Protein AF-A0A9P8DRD9-F1 (afdb_monomer_lite)

Radius of gyration: 19.2 Å; chains: 1; bounding box: 50×50×46 Å

Organism: NCBI:txid1042133

InterPro domains:
  IPR006855 Vertebrate-like NAGS Gcn5-related N-acetyltransferase (GNAT) domain [PF04768] (34-190)
  IPR006855 Vertebrate-like NAGS Gcn5-related N-acetyltransferase (GNAT) domain [PS51731] (52-206)

Foldseek 3Di:
DDPVVVVVVVVVLCVVQVPDDQPDKDWDDDPVQVVVQVPDLVHDGDIGTPAFDKDKDQDLVVLVVVLVVCVVDPQDPFADNSVVVSVLCVVVSVPFTWMWIAGPNRQWIWIWGADPLQEIEGQDIDGTPVCVSRCVSVVRVVVVCVVRVKYKYKDFLPDPCVVVLVVQAPDWDDDDRIIMGIGNDDPPDPSCVVVVVCVRVPPPPSNVVPPDDPDDD

Secondary structure (DSSP, 8-state):
--HHHHHHHHHHHHHHHHTS-TT-EEEE--GGGHHHHHH-TT-SSEEEE-PPPEEEE--HHHHHHHHHHHHHS---TTS--HHHHHHHHHHHHHHS--EEEEETT-SEEEEEE--TTS-EEEEEEEE-HHHHHTTHHHHHHHHHHHH-SSEEEEEETT-TTHHHHHHH-SEEEEETTEEEEEESS-TT-TTTHHHHHHHHTT---TTGGG-S-----

Sequence (217 aa):
MSMRTLRLLNLLLKYLLDDLPRSSSVAIIHPGNLQKELFTDSGAGALIRLGNRIRKTSSIKELQDIKKLEATSNSSSDSLDIAAIVDQFASILTEKNFTAYYDDAMHCMAIVMPQDQGTAILTSLSTTKSGWLDGTMENIFTGIKKDYPTLARAVSERDENLTWFFEQADGSFHQNGRVLFYFGSDMHSVALSPVYKNFVSGRASLGDSNLESGGTA

Structure (mmCIF, N/CA/C/O backbone):
data_AF-A0A9P8DRD9-F1
#
_entry.id   AF-A0A9P8DRD9-F1
#
loop_
_atom_site.group_PDB
_atom_site.id
_atom_site.type_symbol
_atom_site.label_atom_id
_atom_site.label_alt_id
_atom_site.label_comp_id
_atom_site.label_asym_id
_atom_site.label_entity_id
_atom_site.label_seq_id
_atom_site.pdbx_PDB_ins_code
_atom_site.Cartn_x
_atom_site.Cartn_y
_atom_site.Cartn_z
_atom_site.occupancy
_atom_site.B_iso_or_equiv
_atom_site.auth_seq_id
_atom_site.auth_comp_id
_atom_site.auth_asym_id
_atom_site.auth_atom_id
_atom_site.pdbx_PDB_model_num
ATOM 1 N N . MET A 1 1 ? 15.131 -27.764 -8.540 1.00 61.50 1 MET A N 1
ATOM 2 C CA . MET A 1 1 ? 16.276 -26.866 -8.260 1.00 61.50 1 MET A CA 1
ATOM 3 C C . MET A 1 1 ? 16.578 -26.913 -6.765 1.00 61.50 1 MET A C 1
ATOM 5 O O . MET A 1 1 ? 15.635 -26.858 -5.990 1.00 61.50 1 MET A O 1
ATOM 9 N N . SER A 1 2 ? 17.836 -27.088 -6.342 1.00 83.00 2 SER A N 1
ATOM 10 C CA . SER A 1 2 ? 18.185 -27.132 -4.908 1.00 83.00 2 SER A CA 1
ATOM 11 C C . SER A 1 2 ? 18.118 -25.732 -4.283 1.00 83.00 2 SER A C 1
ATOM 13 O O . SER A 1 2 ? 18.438 -24.747 -4.950 1.00 83.00 2 SER A O 1
ATOM 15 N N . MET A 1 3 ? 17.762 -25.631 -2.996 1.00 79.19 3 MET A N 1
ATOM 16 C CA . MET A 1 3 ? 17.685 -24.356 -2.261 1.00 79.19 3 MET A CA 1
ATOM 17 C C . MET A 1 3 ? 19.031 -23.597 -2.276 1.00 79.19 3 MET A C 1
ATOM 19 O O . MET A 1 3 ? 19.065 -22.368 -2.309 1.00 79.19 3 MET A O 1
ATOM 23 N N . ARG A 1 4 ? 20.156 -24.327 -2.350 1.00 83.12 4 ARG A N 1
ATOM 24 C CA . ARG A 1 4 ? 21.498 -23.744 -2.535 1.00 83.12 4 ARG A CA 1
ATOM 25 C C . ARG A 1 4 ? 21.661 -23.075 -3.900 1.00 83.12 4 ARG A C 1
ATOM 27 O O . ARG A 1 4 ? 22.198 -21.975 -3.973 1.00 83.12 4 ARG A O 1
ATOM 34 N N . THR A 1 5 ? 21.174 -23.710 -4.964 1.00 82.38 5 THR A N 1
ATOM 35 C CA . THR A 1 5 ? 21.247 -23.183 -6.335 1.00 82.38 5 THR A CA 1
ATOM 36 C C . THR A 1 5 ? 20.420 -21.907 -6.480 1.00 82.38 5 THR A C 1
ATOM 38 O O . THR A 1 5 ? 20.902 -20.938 -7.053 1.00 82.38 5 THR A O 1
ATOM 41 N N . LEU A 1 6 ? 19.219 -21.866 -5.889 1.00 85.19 6 LEU A N 1
ATOM 42 C CA . LEU A 1 6 ? 18.378 -20.664 -5.890 1.00 85.19 6 LEU A CA 1
ATOM 43 C C . LEU A 1 6 ? 19.042 -19.497 -5.142 1.00 85.19 6 LEU A C 1
ATOM 45 O O . LEU A 1 6 ? 18.994 -18.356 -5.595 1.00 85.19 6 LEU A O 1
ATOM 49 N N . ARG A 1 7 ? 19.698 -19.774 -4.009 1.00 87.00 7 ARG A N 1
ATOM 50 C CA . ARG A 1 7 ? 20.418 -18.746 -3.247 1.00 87.00 7 ARG A CA 1
ATOM 51 C C . ARG A 1 7 ? 21.605 -18.177 -4.026 1.00 87.00 7 ARG A C 1
ATOM 53 O O . ARG A 1 7 ? 21.796 -16.966 -4.016 1.00 87.00 7 ARG A O 1
ATOM 60 N N . LEU A 1 8 ? 22.377 -19.031 -4.699 1.00 89.88 8 LEU A N 1
ATOM 61 C CA . LEU A 1 8 ? 23.494 -18.596 -5.545 1.00 89.88 8 LEU A CA 1
ATOM 62 C C . LEU A 1 8 ? 23.012 -17.752 -6.728 1.00 89.88 8 LEU A C 1
ATOM 64 O O . LEU A 1 8 ? 23.592 -16.705 -6.993 1.00 89.88 8 LEU A O 1
ATOM 68 N N . LEU A 1 9 ? 21.924 -18.170 -7.380 1.00 88.38 9 LEU A N 1
ATOM 69 C CA . LEU A 1 9 ? 21.300 -17.409 -8.459 1.00 88.38 9 LEU A CA 1
ATOM 70 C C . LEU A 1 9 ? 20.894 -16.007 -7.986 1.00 88.38 9 LEU A C 1
ATOM 72 O O . LEU A 1 9 ? 21.276 -15.025 -8.608 1.00 88.38 9 LEU A O 1
ATOM 76 N N . ASN A 1 10 ? 20.201 -15.899 -6.849 1.00 85.00 10 ASN A N 1
ATOM 77 C CA . ASN A 1 10 ? 19.803 -14.602 -6.291 1.00 85.00 10 ASN A CA 1
ATOM 78 C C . ASN A 1 10 ? 20.996 -13.693 -5.960 1.00 85.00 10 ASN A C 1
ATOM 80 O O . ASN A 1 10 ? 20.929 -12.490 -6.198 1.00 85.00 10 ASN A O 1
ATOM 84 N N . LEU A 1 11 ? 22.092 -14.246 -5.429 1.00 90.19 11 LEU A N 1
ATOM 85 C CA . LEU A 1 11 ? 23.302 -13.465 -5.152 1.00 90.19 11 LEU A CA 1
ATOM 86 C C . LEU A 1 11 ? 23.960 -12.953 -6.437 1.00 90.19 11 LEU A C 1
ATOM 88 O O . LEU A 1 11 ? 24.367 -11.796 -6.481 1.00 90.19 11 LEU A O 1
ATOM 92 N N . LEU A 1 12 ? 24.027 -13.789 -7.477 1.00 90.06 12 LEU A N 1
ATOM 93 C CA . LEU A 1 12 ? 24.566 -13.398 -8.780 1.00 90.06 12 LEU A CA 1
ATOM 94 C C . LEU A 1 12 ? 23.723 -12.292 -9.424 1.00 90.06 12 LEU A C 1
ATOM 96 O O . LEU A 1 12 ? 24.269 -11.301 -9.894 1.00 90.06 12 LEU A O 1
ATOM 100 N N . LEU A 1 13 ? 22.398 -12.449 -9.418 1.00 90.94 13 LEU A N 1
ATOM 101 C CA . LEU A 1 13 ? 21.471 -11.459 -9.967 1.00 90.94 13 LEU A CA 1
ATOM 102 C C . LEU A 1 13 ? 21.583 -10.119 -9.245 1.00 90.94 13 LEU A C 1
ATOM 104 O O . LEU A 1 13 ? 21.621 -9.079 -9.893 1.00 90.94 13 LEU A O 1
ATOM 108 N N . LYS A 1 14 ? 21.675 -10.148 -7.911 1.00 87.69 14 LYS A N 1
ATOM 109 C CA . LYS A 1 14 ? 21.901 -8.942 -7.119 1.00 87.69 14 LYS A CA 1
ATOM 110 C C . LYS A 1 14 ? 23.211 -8.258 -7.509 1.00 87.69 14 LYS A C 1
ATOM 112 O O . LYS A 1 14 ? 23.195 -7.070 -7.793 1.00 87.69 14 LYS A O 1
ATOM 117 N N . TYR A 1 15 ? 24.306 -9.015 -7.563 1.00 89.75 15 TYR A N 1
ATOM 118 C CA . TYR A 1 15 ? 25.612 -8.484 -7.949 1.00 89.75 15 TYR A CA 1
ATOM 119 C C . TYR A 1 15 ? 25.587 -7.828 -9.338 1.00 89.75 15 TYR A C 1
ATOM 121 O O . TYR A 1 15 ? 26.127 -6.745 -9.505 1.00 89.75 15 TYR A O 1
ATOM 129 N N . LEU A 1 16 ? 24.910 -8.445 -10.314 1.00 90.00 16 LEU A N 1
ATOM 130 C CA . LEU A 1 16 ? 24.755 -7.872 -11.656 1.00 90.00 16 LEU A CA 1
ATOM 131 C C . LEU A 1 16 ? 23.955 -6.570 -11.655 1.00 90.00 16 LEU A C 1
ATOM 133 O O . LEU A 1 16 ? 24.279 -5.646 -12.395 1.00 90.00 16 LEU A O 1
ATOM 137 N N . LEU A 1 17 ? 22.883 -6.517 -10.869 1.00 89.38 17 LEU A N 1
ATOM 138 C CA . LEU A 1 17 ? 22.022 -5.347 -10.825 1.00 89.38 17 LEU A CA 1
ATOM 139 C C . LEU A 1 17 ? 22.663 -4.181 -10.062 1.00 89.38 17 LEU A C 1
ATOM 141 O O . LEU A 1 17 ? 22.411 -3.044 -10.440 1.00 89.38 17 LEU A O 1
ATOM 145 N N . ASP A 1 18 ? 23.484 -4.439 -9.037 1.00 87.88 18 ASP A N 1
ATOM 146 C CA . ASP A 1 18 ? 24.094 -3.400 -8.188 1.00 87.88 18 ASP A CA 1
ATOM 147 C C . ASP A 1 18 ? 24.936 -2.376 -8.993 1.00 87.88 18 ASP A C 1
ATOM 149 O O . ASP A 1 18 ? 25.012 -1.213 -8.595 1.00 87.88 18 ASP A O 1
ATOM 153 N N . ASP A 1 19 ? 25.496 -2.773 -10.145 1.00 88.31 19 ASP A N 1
ATOM 154 C CA . ASP A 1 19 ? 26.291 -1.911 -11.039 1.00 88.31 19 ASP A CA 1
ATOM 155 C C . ASP A 1 19 ? 25.478 -1.274 -12.189 1.00 88.31 19 ASP A C 1
ATOM 157 O O . ASP A 1 19 ? 26.010 -0.497 -12.988 1.00 88.31 19 ASP A O 1
ATOM 161 N N . LEU A 1 20 ? 24.187 -1.596 -12.305 1.00 85.94 20 LEU A N 1
ATOM 162 C CA . LEU A 1 20 ? 23.311 -1.106 -13.367 1.00 85.94 20 LEU A CA 1
ATOM 163 C C . LEU A 1 20 ? 22.394 0.028 -12.872 1.00 85.94 20 LEU A C 1
ATOM 165 O O . LEU A 1 20 ? 22.071 0.112 -11.685 1.00 85.94 20 LEU A O 1
ATOM 169 N N . PRO A 1 21 ? 21.906 0.908 -13.773 1.00 83.75 21 PRO A N 1
ATOM 170 C CA . PRO A 1 21 ? 20.857 1.865 -13.426 1.00 83.75 21 PRO A CA 1
ATOM 171 C C . PRO A 1 21 ? 19.639 1.156 -12.823 1.00 83.75 21 PRO A C 1
ATOM 173 O O . PRO A 1 21 ? 19.279 0.073 -13.280 1.00 83.75 21 PRO A O 1
ATOM 176 N N . ARG A 1 22 ? 18.947 1.786 -11.864 1.00 76.75 22 ARG A N 1
ATOM 177 C CA . ARG A 1 22 ? 17.770 1.199 -11.184 1.00 76.75 22 ARG A CA 1
ATOM 178 C C . ARG A 1 22 ? 16.619 0.816 -12.118 1.00 76.75 22 ARG A C 1
ATOM 180 O O . ARG A 1 22 ? 15.853 -0.078 -11.790 1.00 76.75 22 ARG A O 1
ATOM 187 N N . SER A 1 23 ? 16.527 1.453 -13.283 1.00 76.25 23 SER A N 1
ATOM 188 C CA . SER A 1 23 ? 15.579 1.092 -14.345 1.00 76.25 23 SER A CA 1
ATOM 189 C C . SER A 1 23 ? 15.900 -0.245 -15.030 1.00 76.25 23 SER A C 1
ATOM 191 O O . SER A 1 23 ? 15.109 -0.732 -15.835 1.00 76.25 23 SER A O 1
ATOM 193 N N . SER A 1 24 ? 17.052 -0.849 -14.733 1.00 85.94 24 SER A N 1
ATOM 194 C CA . SER A 1 24 ? 17.478 -2.124 -15.304 1.00 85.94 24 SER A CA 1
ATOM 195 C C . SER A 1 24 ? 16.788 -3.302 -14.624 1.00 85.94 24 SER A C 1
ATOM 197 O O . SER A 1 24 ? 16.465 -3.287 -13.435 1.00 85.94 24 SER A O 1
ATOM 199 N N . SER A 1 25 ? 16.591 -4.365 -15.396 1.00 85.12 25 SER A N 1
ATOM 200 C CA . SER A 1 25 ? 15.936 -5.586 -14.943 1.00 85.12 25 SER A CA 1
ATOM 201 C C . SER A 1 25 ? 16.600 -6.816 -15.549 1.00 85.12 25 SER A C 1
ATOM 203 O O . SER A 1 25 ? 17.217 -6.738 -16.612 1.00 85.12 25 SER A O 1
ATOM 205 N N . VAL A 1 26 ? 16.482 -7.953 -14.868 1.00 89.00 26 VAL A N 1
ATOM 206 C CA . VAL A 1 26 ? 16.918 -9.260 -15.365 1.00 89.00 26 VAL A CA 1
ATOM 207 C C . VAL A 1 26 ? 15.711 -10.183 -15.421 1.00 89.00 26 VAL A C 1
ATOM 209 O O . VAL A 1 26 ? 15.078 -10.424 -14.398 1.00 89.00 26 VAL A O 1
ATOM 212 N N . ALA A 1 27 ? 15.410 -10.727 -16.599 1.00 88.19 27 ALA A N 1
ATOM 213 C CA . ALA A 1 27 ? 14.336 -11.697 -16.789 1.00 88.19 27 ALA A CA 1
ATOM 214 C C . ALA A 1 27 ? 14.898 -13.112 -16.982 1.00 88.19 27 ALA A C 1
ATOM 216 O O . ALA A 1 27 ? 15.812 -13.327 -17.781 1.00 88.19 27 ALA A O 1
ATOM 217 N N . ILE A 1 28 ? 14.329 -14.092 -16.278 1.00 88.06 28 ILE A N 1
ATOM 218 C CA . ILE A 1 28 ? 14.601 -15.521 -16.466 1.00 88.06 28 ILE A CA 1
ATOM 219 C C . ILE A 1 28 ? 13.374 -16.153 -17.112 1.00 88.06 28 ILE A C 1
ATOM 221 O O . ILE A 1 28 ? 12.328 -16.300 -16.479 1.00 88.06 28 ILE A O 1
ATOM 225 N N . ILE A 1 29 ? 13.518 -16.540 -18.378 1.00 87.31 29 ILE A N 1
ATOM 226 C CA . ILE A 1 29 ? 12.405 -16.945 -19.240 1.00 87.31 29 ILE A CA 1
ATOM 227 C C . ILE A 1 29 ? 12.765 -18.104 -20.157 1.00 87.31 29 ILE A C 1
ATOM 229 O O . ILE A 1 29 ? 13.913 -18.294 -20.555 1.00 87.31 29 ILE A O 1
ATOM 233 N N . HIS A 1 30 ? 11.736 -18.852 -20.546 1.00 90.31 30 HIS A N 1
ATOM 234 C CA . HIS A 1 30 ? 11.843 -19.789 -21.651 1.00 90.31 30 HIS A CA 1
ATOM 235 C C . HIS A 1 30 ? 11.859 -19.023 -22.992 1.00 90.31 30 HIS A C 1
ATOM 237 O O . HIS A 1 30 ? 11.034 -18.123 -23.162 1.00 90.31 30 HIS A O 1
ATOM 243 N N . PRO A 1 31 ? 12.707 -19.388 -23.977 1.00 88.81 31 PRO A N 1
ATOM 244 C CA . PRO A 1 31 ? 12.830 -18.654 -25.243 1.00 88.81 31 PRO A CA 1
ATOM 245 C C . PRO A 1 31 ? 11.506 -18.453 -25.994 1.00 88.81 31 PRO A C 1
ATOM 247 O O . PRO A 1 31 ? 11.262 -17.383 -26.541 1.00 88.81 31 PRO A O 1
ATOM 250 N N . GLY A 1 32 ? 10.615 -19.451 -25.962 1.00 90.31 32 GLY A N 1
ATOM 251 C CA . GLY A 1 32 ? 9.288 -19.367 -26.593 1.00 90.31 32 GLY A CA 1
ATOM 252 C C . GLY A 1 32 ? 8.358 -18.295 -26.006 1.00 90.31 32 GLY A C 1
ATOM 253 O O . GLY A 1 32 ? 7.375 -17.939 -26.642 1.00 90.31 32 GLY A O 1
ATOM 254 N N . ASN A 1 33 ? 8.681 -17.758 -24.826 1.00 88.38 33 ASN A N 1
ATOM 255 C CA . ASN A 1 33 ? 7.892 -16.746 -24.127 1.00 88.38 33 ASN A CA 1
ATOM 256 C C . ASN A 1 33 ? 8.565 -15.360 -24.110 1.00 88.38 33 ASN A C 1
ATOM 258 O O . ASN A 1 33 ? 8.053 -14.448 -23.463 1.00 88.38 33 ASN A O 1
ATOM 262 N N . LEU A 1 34 ? 9.687 -15.182 -24.821 1.00 86.62 34 LEU A N 1
ATOM 263 C CA . LEU A 1 34 ? 10.476 -13.943 -24.818 1.00 86.62 34 LEU A CA 1
ATOM 264 C C . LEU A 1 34 ? 9.646 -12.706 -25.174 1.00 86.62 34 LEU A C 1
ATOM 266 O O . LEU A 1 34 ? 9.722 -11.692 -24.490 1.00 86.62 34 LEU A O 1
ATOM 270 N N . GLN A 1 35 ? 8.820 -12.801 -26.217 1.00 86.38 35 GLN A N 1
ATOM 271 C CA . GLN A 1 35 ? 7.981 -11.683 -26.647 1.00 86.38 35 GLN A CA 1
ATOM 272 C C . GLN A 1 35 ? 6.945 -11.301 -25.583 1.00 86.38 35 GLN A C 1
ATOM 274 O O . GLN A 1 35 ? 6.684 -10.120 -25.379 1.00 86.38 35 GLN A O 1
ATOM 279 N N . LYS A 1 36 ? 6.369 -12.288 -24.888 1.00 86.50 36 LYS A N 1
ATOM 280 C CA . LYS A 1 36 ? 5.389 -12.021 -23.834 1.00 86.50 36 LYS A CA 1
ATOM 281 C C . LYS A 1 36 ? 6.048 -11.335 -22.636 1.00 86.50 36 LYS A C 1
ATOM 283 O O . LYS A 1 36 ? 5.491 -10.379 -22.118 1.00 86.50 36 LYS A O 1
ATOM 288 N N . GLU A 1 37 ? 7.242 -11.765 -22.240 1.00 85.94 37 GLU A N 1
ATOM 289 C CA . GLU A 1 37 ? 7.970 -11.136 -21.130 1.00 85.94 37 GLU A CA 1
ATOM 290 C C . GLU A 1 37 ? 8.389 -9.693 -21.428 1.00 85.94 37 GLU A C 1
ATOM 292 O O . GLU A 1 37 ? 8.273 -8.829 -20.570 1.00 85.94 37 GLU A O 1
ATOM 297 N N . LEU A 1 38 ? 8.885 -9.421 -22.637 1.00 82.06 38 LEU A N 1
ATOM 298 C CA . LEU A 1 38 ? 9.437 -8.103 -22.961 1.00 82.06 38 LEU A CA 1
ATOM 299 C C . LEU A 1 38 ? 8.374 -7.023 -23.184 1.00 82.06 38 LEU A C 1
ATOM 301 O O . LEU A 1 38 ? 8.693 -5.841 -23.078 1.00 82.06 38 LEU A O 1
ATOM 305 N N . PHE A 1 39 ? 7.146 -7.411 -23.534 1.00 81.75 39 PHE A N 1
ATOM 306 C CA . PHE A 1 39 ? 6.130 -6.475 -24.023 1.00 81.75 39 PHE A CA 1
ATOM 307 C C . PHE A 1 39 ? 4.771 -6.587 -23.323 1.00 81.75 39 PHE A C 1
ATOM 309 O O . PHE A 1 39 ? 3.825 -5.935 -23.759 1.00 81.75 39 PHE A O 1
ATOM 316 N N . THR A 1 40 ? 4.636 -7.409 -22.277 1.00 74.06 40 THR A N 1
ATOM 317 C CA . THR A 1 40 ? 3.387 -7.496 -21.500 1.00 74.06 40 THR A CA 1
ATOM 318 C C . THR A 1 40 ? 3.658 -7.388 -20.007 1.00 74.06 40 THR A C 1
ATOM 320 O O . THR A 1 40 ? 4.596 -8.004 -19.504 1.00 74.06 40 THR A O 1
ATOM 323 N N . ASP A 1 41 ? 2.795 -6.662 -19.297 1.00 63.81 41 ASP A N 1
ATOM 324 C CA . ASP A 1 41 ? 2.940 -6.423 -17.855 1.00 63.81 41 ASP A CA 1
ATOM 325 C C . ASP A 1 41 ? 2.753 -7.701 -17.025 1.00 63.81 41 ASP A C 1
ATOM 327 O O . ASP A 1 41 ? 3.337 -7.853 -15.956 1.00 63.81 41 ASP A O 1
ATOM 331 N N . SER A 1 42 ? 1.975 -8.664 -17.533 1.00 64.94 42 SER A N 1
ATOM 332 C CA . SER A 1 42 ? 1.726 -9.936 -16.845 1.00 64.94 42 SER A CA 1
ATOM 333 C C . SER A 1 42 ? 2.921 -10.895 -16.873 1.00 64.94 42 SER A C 1
ATOM 335 O O . SER A 1 42 ? 2.937 -11.855 -16.102 1.00 64.94 42 SER A O 1
ATOM 337 N N . GLY A 1 43 ? 3.888 -10.680 -17.775 1.00 71.06 43 GLY A N 1
ATOM 338 C CA . GLY A 1 43 ? 5.057 -11.543 -17.937 1.00 71.06 43 GLY A CA 1
ATOM 339 C C . GLY A 1 43 ? 4.735 -13.012 -18.262 1.00 71.06 43 GLY A C 1
ATOM 340 O O . GLY A 1 43 ? 3.591 -13.445 -18.441 1.00 71.06 43 GLY A O 1
ATOM 341 N N . ALA A 1 44 ? 5.786 -13.807 -18.406 1.00 79.81 44 ALA A N 1
ATOM 342 C CA . ALA A 1 44 ? 5.741 -15.254 -18.604 1.00 79.81 44 ALA A CA 1
ATOM 343 C C . ALA A 1 44 ? 6.907 -15.998 -17.927 1.00 79.81 44 ALA A C 1
ATOM 345 O O . ALA A 1 44 ? 6.980 -17.229 -18.016 1.00 79.81 44 ALA A O 1
ATOM 346 N N . GLY A 1 45 ? 7.819 -15.277 -17.276 1.00 80.94 45 GLY A N 1
ATOM 347 C CA . GLY A 1 45 ? 8.868 -15.835 -16.434 1.00 80.94 45 GLY A CA 1
ATOM 348 C C . GLY A 1 45 ? 9.075 -15.034 -15.158 1.00 80.94 45 GLY A C 1
ATOM 349 O O . GLY A 1 45 ? 8.135 -14.493 -14.584 1.00 80.94 45 GLY A O 1
ATOM 350 N N . ALA A 1 46 ? 10.311 -15.050 -14.667 1.00 82.44 46 ALA A N 1
ATOM 351 C CA . ALA A 1 46 ? 10.685 -14.376 -13.433 1.00 82.44 46 ALA A CA 1
ATOM 352 C C . ALA A 1 46 ? 11.494 -13.118 -13.750 1.00 82.44 46 ALA A C 1
ATOM 354 O O . ALA A 1 46 ? 12.641 -13.217 -14.192 1.00 82.44 46 ALA A O 1
ATOM 355 N N . LEU A 1 47 ? 10.913 -11.954 -13.471 1.00 82.31 47 LEU A N 1
ATOM 356 C CA . LEU A 1 47 ? 11.562 -10.658 -13.600 1.00 82.31 47 LEU A CA 1
ATOM 357 C C . LEU A 1 47 ? 12.138 -10.210 -12.252 1.00 82.31 47 LEU A C 1
ATOM 359 O O . LEU A 1 47 ? 11.424 -10.128 -11.255 1.00 82.31 47 LEU A O 1
ATOM 363 N N . ILE A 1 48 ? 13.434 -9.907 -12.216 1.00 85.44 48 ILE A N 1
ATOM 364 C CA . ILE A 1 48 ? 14.138 -9.373 -11.048 1.00 85.44 48 ILE A CA 1
ATOM 365 C C . ILE A 1 48 ? 14.578 -7.938 -11.348 1.00 85.44 48 ILE A C 1
ATOM 367 O O . ILE A 1 48 ? 15.235 -7.679 -12.356 1.00 85.44 48 ILE A O 1
ATOM 371 N N . ARG A 1 49 ? 14.247 -7.003 -10.454 1.00 80.94 49 ARG A N 1
ATOM 372 C CA . ARG A 1 49 ? 14.622 -5.583 -10.533 1.00 80.94 49 ARG A CA 1
ATOM 373 C C . ARG A 1 49 ? 15.229 -5.120 -9.213 1.00 80.94 49 ARG A C 1
ATOM 375 O O . ARG A 1 49 ? 14.908 -5.668 -8.155 1.00 80.94 49 ARG A O 1
ATOM 382 N N . LEU A 1 50 ? 16.064 -4.083 -9.258 1.00 78.56 50 LEU A N 1
ATOM 383 C CA . LEU A 1 50 ? 16.398 -3.318 -8.057 1.00 78.56 50 LEU A CA 1
ATOM 384 C C . LEU A 1 50 ? 15.178 -2.483 -7.677 1.00 78.56 50 LEU A C 1
ATOM 386 O O . LEU A 1 50 ? 14.984 -1.390 -8.197 1.00 78.56 50 LEU A O 1
ATOM 390 N N . GLY A 1 51 ? 14.346 -3.020 -6.788 1.00 71.81 51 GLY A N 1
ATOM 391 C CA . GLY A 1 51 ? 13.157 -2.318 -6.319 1.00 71.81 51 GLY A CA 1
ATOM 392 C C . GLY A 1 51 ? 13.480 -0.947 -5.716 1.00 71.81 51 GLY A C 1
ATOM 393 O O . GLY A 1 51 ? 14.588 -0.689 -5.218 1.00 71.81 51 GLY A O 1
ATOM 394 N N . ASN A 1 52 ? 12.479 -0.072 -5.728 1.00 76.88 52 ASN A N 1
ATOM 395 C CA . ASN A 1 52 ? 12.575 1.214 -5.058 1.00 76.88 52 ASN A CA 1
ATOM 396 C C . ASN A 1 52 ? 12.686 1.021 -3.544 1.00 76.88 52 ASN A C 1
ATOM 398 O O . ASN A 1 52 ? 12.124 0.092 -2.950 1.00 76.88 52 ASN A O 1
ATOM 402 N N . ARG A 1 53 ? 13.485 1.879 -2.907 1.00 84.31 53 ARG A N 1
ATOM 403 C CA . ARG A 1 53 ? 13.687 1.807 -1.465 1.00 84.31 53 ARG A CA 1
ATOM 404 C C . ARG A 1 53 ? 12.436 2.330 -0.773 1.00 84.31 53 ARG A C 1
ATOM 406 O O . ARG A 1 53 ? 12.097 3.495 -0.920 1.00 84.31 53 ARG A O 1
ATOM 413 N N . ILE A 1 54 ? 11.819 1.479 0.041 1.00 90.25 54 ILE A N 1
ATOM 414 C CA . ILE A 1 54 ? 10.696 1.879 0.886 1.00 90.25 54 ILE A CA 1
ATOM 415 C C . ILE A 1 54 ? 11.229 2.554 2.144 1.00 90.25 54 ILE A C 1
ATOM 417 O O . ILE A 1 54 ? 12.080 2.011 2.862 1.00 90.25 54 ILE A O 1
ATOM 421 N N . ARG A 1 55 ? 10.694 3.732 2.423 1.00 93.38 55 ARG A N 1
ATOM 422 C CA . ARG A 1 55 ? 10.841 4.471 3.668 1.00 93.38 55 ARG A CA 1
ATOM 423 C C . ARG A 1 55 ? 9.587 4.309 4.507 1.00 93.38 55 ARG 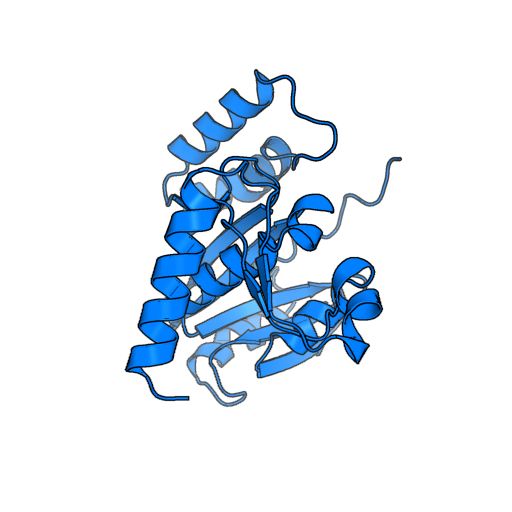A C 1
ATOM 425 O O . ARG A 1 55 ? 8.502 4.039 3.996 1.00 93.38 55 ARG A O 1
ATOM 432 N N . LYS A 1 56 ? 9.769 4.441 5.816 1.00 95.69 56 LYS A N 1
ATOM 433 C CA . LYS A 1 56 ? 8.691 4.394 6.798 1.00 95.69 56 LYS A CA 1
ATOM 434 C C . LYS A 1 56 ? 8.877 5.539 7.773 1.00 95.69 56 LYS A C 1
ATOM 436 O O . LYS A 1 56 ? 10.002 5.770 8.213 1.00 95.69 56 LYS A O 1
ATOM 441 N N . THR A 1 57 ? 7.789 6.206 8.129 1.00 95.12 57 THR A N 1
ATOM 442 C CA . THR A 1 57 ? 7.780 7.197 9.206 1.00 95.12 57 THR A CA 1
ATOM 443 C C . THR A 1 57 ? 6.486 7.114 10.001 1.00 95.12 57 THR A C 1
ATOM 445 O O . THR A 1 57 ? 5.422 6.821 9.460 1.00 95.12 57 THR A O 1
ATOM 448 N N . SER A 1 58 ? 6.577 7.384 11.295 1.00 94.50 58 SER A N 1
ATOM 449 C CA . SER A 1 58 ? 5.438 7.571 12.198 1.00 94.50 58 SER A CA 1
ATOM 450 C C . SER A 1 58 ? 5.399 8.998 12.758 1.00 94.50 58 SER A C 1
ATOM 452 O O . SER A 1 58 ? 4.756 9.255 13.772 1.00 94.50 58 SER A O 1
ATOM 454 N N . SER A 1 59 ? 6.149 9.923 12.148 1.00 93.19 59 SER A N 1
ATOM 455 C CA . SER A 1 59 ? 6.303 11.302 12.603 1.00 93.19 59 SER A CA 1
ATOM 456 C C . SER A 1 59 ? 5.604 12.254 11.644 1.00 93.19 59 SER A C 1
ATOM 458 O O . SER A 1 59 ? 5.994 12.396 10.485 1.00 93.19 59 SER A O 1
ATOM 460 N N . ILE A 1 60 ? 4.593 12.970 12.143 1.00 90.12 60 ILE A N 1
ATOM 461 C CA . ILE A 1 60 ? 3.920 14.012 11.356 1.00 90.12 60 ILE A CA 1
ATOM 462 C C . ILE A 1 60 ? 4.893 15.123 10.949 1.00 90.12 60 ILE A C 1
ATOM 464 O O . ILE A 1 60 ? 4.776 15.682 9.864 1.00 90.12 60 ILE A O 1
ATOM 468 N N . LYS A 1 61 ? 5.901 15.409 11.782 1.00 90.81 61 LYS A N 1
ATOM 469 C CA . LYS A 1 61 ? 6.934 16.397 11.468 1.00 90.81 61 LYS A CA 1
ATOM 470 C C . LYS A 1 61 ? 7.748 15.977 10.244 1.00 90.81 61 LYS A C 1
ATOM 472 O O . LYS A 1 61 ? 7.968 16.799 9.366 1.00 90.81 61 LYS A O 1
ATOM 477 N N . GLU A 1 62 ? 8.146 14.707 10.167 1.00 90.56 62 GLU A N 1
ATOM 478 C CA . GLU A 1 62 ? 8.891 14.193 9.012 1.00 90.56 62 GLU A CA 1
ATOM 479 C C . GLU A 1 62 ? 8.051 14.254 7.734 1.00 90.56 62 GLU A C 1
ATOM 481 O O . GLU A 1 62 ? 8.554 14.694 6.707 1.00 90.56 62 GLU A O 1
ATOM 486 N N . LEU A 1 63 ? 6.757 13.918 7.801 1.00 88.25 63 LEU A N 1
ATOM 487 C CA . LEU A 1 63 ? 5.846 14.087 6.662 1.00 88.25 63 LEU A CA 1
ATOM 488 C C . LEU A 1 63 ? 5.714 15.551 6.221 1.00 88.25 63 LEU A C 1
ATOM 490 O O . LEU A 1 63 ? 5.714 15.837 5.026 1.00 88.25 63 LEU A O 1
ATOM 494 N N . GLN A 1 64 ? 5.633 16.486 7.169 1.00 87.38 64 GLN A N 1
ATOM 495 C CA . GLN A 1 64 ? 5.588 17.920 6.870 1.00 87.38 64 GLN A CA 1
ATOM 496 C C . GLN A 1 64 ? 6.897 18.424 6.253 1.00 87.38 64 GLN A C 1
ATOM 498 O O . GLN A 1 64 ? 6.878 19.315 5.406 1.00 87.38 64 GLN A O 1
ATOM 503 N N . ASP A 1 65 ? 8.037 17.866 6.651 1.00 88.62 65 ASP A N 1
ATOM 504 C CA . ASP A 1 65 ? 9.324 18.209 6.055 1.00 88.62 65 ASP A CA 1
ATOM 505 C C . ASP A 1 65 ? 9.452 17.623 4.637 1.00 88.62 65 ASP A C 1
ATOM 507 O O . ASP A 1 65 ? 9.896 18.333 3.738 1.00 88.62 65 ASP A O 1
ATOM 511 N N . ILE A 1 66 ? 8.953 16.404 4.389 1.00 86.50 66 ILE A N 1
ATOM 512 C CA . ILE A 1 66 ? 8.847 15.822 3.035 1.00 86.50 66 ILE A CA 1
ATOM 513 C C . ILE A 1 66 ? 7.954 16.687 2.143 1.00 86.50 66 ILE A C 1
ATOM 515 O O . ILE A 1 66 ? 8.362 17.055 1.044 1.00 86.50 66 ILE A O 1
ATOM 519 N N . LYS A 1 67 ? 6.780 17.092 2.642 1.00 86.44 67 LYS A N 1
ATOM 520 C CA . LYS A 1 67 ? 5.872 18.012 1.941 1.00 86.44 67 LYS A CA 1
ATOM 521 C C . LYS A 1 67 ? 6.586 19.298 1.505 1.00 86.44 67 LYS A C 1
ATOM 523 O O . LYS A 1 67 ? 6.404 19.755 0.381 1.00 86.44 67 LYS A O 1
ATOM 528 N N . LYS A 1 68 ? 7.395 19.896 2.387 1.00 84.81 68 LYS A N 1
ATOM 529 C CA . LYS A 1 68 ? 8.160 21.115 2.067 1.00 84.81 68 LYS A CA 1
ATOM 530 C C . LYS A 1 68 ? 9.246 20.856 1.028 1.00 84.81 68 LYS A C 1
ATOM 532 O O . LYS A 1 68 ? 9.439 21.697 0.158 1.00 84.81 68 LYS A O 1
ATOM 537 N N . LEU A 1 69 ? 9.954 19.731 1.130 1.00 82.19 69 LEU A N 1
ATOM 538 C CA . LEU A 1 69 ? 11.005 19.364 0.181 1.00 82.19 69 LEU A CA 1
ATOM 539 C C . LEU A 1 69 ? 10.435 19.186 -1.229 1.00 82.19 69 LEU A C 1
ATOM 541 O O . LEU A 1 69 ? 10.969 19.779 -2.165 1.00 82.19 69 LEU A O 1
ATOM 545 N N . GLU A 1 70 ? 9.315 18.473 -1.360 1.00 78.75 70 GLU A N 1
ATOM 546 C CA . GLU A 1 70 ? 8.599 18.310 -2.632 1.00 78.75 70 GLU A CA 1
ATOM 547 C C . GLU A 1 70 ? 8.166 19.655 -3.221 1.00 78.75 70 GLU A C 1
ATOM 549 O O . GLU A 1 70 ? 8.435 19.926 -4.386 1.00 78.75 70 GLU A O 1
ATOM 554 N N . ALA A 1 71 ? 7.609 20.557 -2.405 1.00 76.62 71 ALA A N 1
ATOM 555 C CA . ALA A 1 71 ? 7.204 21.889 -2.864 1.00 76.62 71 ALA A CA 1
ATOM 556 C C . ALA A 1 71 ? 8.372 22.756 -3.380 1.00 76.62 71 ALA A C 1
ATOM 558 O O . ALA A 1 71 ? 8.151 23.711 -4.123 1.00 76.62 71 ALA A O 1
ATOM 559 N N . THR A 1 72 ? 9.608 22.459 -2.965 1.00 75.06 72 THR A N 1
ATOM 560 C CA . THR A 1 72 ? 10.823 23.152 -3.435 1.00 75.06 72 THR A CA 1
ATOM 561 C C . THR A 1 72 ? 11.539 22.436 -4.578 1.00 75.06 72 THR A C 1
ATOM 563 O O . THR A 1 72 ? 12.440 23.012 -5.189 1.00 75.06 72 THR A O 1
ATOM 566 N N . SER A 1 73 ? 11.167 21.190 -4.858 1.00 67.88 73 SER A N 1
ATOM 567 C CA . SER A 1 73 ? 11.705 20.409 -5.962 1.00 67.88 73 SER A CA 1
ATOM 568 C C . SER A 1 73 ? 10.960 20.764 -7.249 1.00 67.88 73 SER A C 1
ATOM 570 O O . SER A 1 73 ? 9.766 21.055 -7.223 1.00 67.88 73 SER A O 1
ATOM 572 N N . ASN A 1 74 ? 11.639 20.714 -8.398 1.00 60.62 74 ASN A N 1
ATOM 573 C CA . ASN A 1 74 ? 10.946 20.669 -9.687 1.00 60.62 74 ASN A CA 1
ATOM 574 C C . ASN A 1 74 ? 10.349 19.265 -9.821 1.00 60.62 74 ASN A C 1
ATOM 576 O O . ASN A 1 74 ? 10.955 18.395 -10.452 1.00 60.62 74 ASN A O 1
ATOM 580 N N . SER A 1 75 ? 9.223 19.035 -9.145 1.00 60.59 75 SER A N 1
ATOM 581 C CA . SER A 1 75 ? 8.528 17.756 -9.152 1.00 60.59 75 SER A CA 1
ATOM 582 C C . SER A 1 75 ? 8.278 17.319 -10.596 1.00 60.59 75 SER A C 1
ATOM 584 O O . SER A 1 75 ? 7.888 18.106 -11.464 1.00 60.59 75 SER A O 1
ATOM 586 N N . SER A 1 76 ? 8.605 16.061 -10.890 1.00 61.34 76 SER A N 1
ATOM 587 C CA . SER A 1 76 ? 8.314 15.485 -12.200 1.00 61.34 76 SER A CA 1
ATOM 588 C C . SER A 1 76 ? 6.803 15.473 -12.424 1.00 61.34 76 SER A C 1
ATOM 590 O O . SER A 1 76 ? 6.048 15.350 -11.467 1.00 61.34 76 SER A O 1
ATOM 592 N N . SER A 1 77 ? 6.337 15.512 -13.673 1.00 67.75 77 SER A N 1
ATOM 593 C CA . SER A 1 77 ? 4.896 15.440 -13.963 1.00 67.75 77 SER A CA 1
ATOM 594 C C . SER A 1 77 ? 4.216 14.144 -13.488 1.00 67.75 77 SER A C 1
ATOM 596 O O . SER A 1 77 ? 2.998 14.050 -13.560 1.00 67.75 77 SER A O 1
ATOM 598 N N . ASP A 1 78 ? 4.990 13.145 -13.051 1.00 74.81 78 ASP A N 1
ATOM 599 C CA . ASP A 1 78 ? 4.524 11.826 -12.615 1.00 74.81 78 ASP A CA 1
ATOM 600 C C . ASP A 1 78 ? 4.876 11.537 -11.140 1.00 74.81 78 ASP A C 1
ATOM 602 O O . ASP A 1 78 ? 5.294 10.436 -10.787 1.00 74.81 78 ASP A O 1
ATOM 606 N N . SER A 1 79 ? 4.732 12.543 -10.271 1.00 75.06 79 SER A N 1
ATOM 607 C CA . SER A 1 79 ? 4.839 12.405 -8.809 1.00 75.06 79 SER A CA 1
ATOM 608 C C . SER A 1 79 ? 3.498 12.669 -8.121 1.00 75.06 79 SER A C 1
ATOM 610 O O . SER A 1 79 ? 2.660 13.414 -8.632 1.00 75.06 79 SER A O 1
ATOM 612 N N . LEU A 1 80 ? 3.290 12.082 -6.939 1.00 80.31 80 LEU A N 1
ATOM 613 C CA . LEU A 1 80 ? 2.082 12.319 -6.143 1.00 80.31 80 LEU A CA 1
ATOM 614 C C . LEU A 1 80 ? 1.989 13.762 -5.626 1.00 80.31 80 LEU A C 1
ATOM 616 O O . LEU A 1 80 ? 2.993 14.376 -5.270 1.00 80.31 80 LEU A O 1
ATOM 620 N N . ASP A 1 81 ? 0.760 14.263 -5.464 1.00 82.88 81 ASP A N 1
ATOM 621 C CA . ASP A 1 81 ? 0.504 15.484 -4.691 1.00 82.88 81 ASP A CA 1
ATOM 622 C C . ASP A 1 81 ? 0.575 15.178 -3.185 1.00 82.88 81 ASP A C 1
ATOM 624 O O . ASP A 1 81 ? -0.425 14.950 -2.495 1.00 82.88 81 ASP A O 1
ATOM 628 N N . ILE A 1 82 ? 1.805 15.136 -2.669 1.00 81.69 82 ILE A N 1
ATOM 629 C CA . ILE A 1 82 ? 2.079 14.863 -1.255 1.00 81.69 82 ILE A CA 1
ATOM 630 C C . ILE A 1 82 ? 1.454 15.930 -0.353 1.00 81.69 82 ILE A C 1
ATOM 632 O O . ILE A 1 82 ? 1.031 15.621 0.762 1.00 81.69 82 ILE A O 1
ATOM 636 N N . ALA A 1 83 ? 1.360 17.178 -0.821 1.00 83.56 83 ALA A N 1
ATOM 637 C CA . ALA A 1 83 ? 0.770 18.256 -0.045 1.00 83.56 83 ALA A CA 1
ATOM 638 C C . ALA A 1 83 ? -0.712 17.993 0.225 1.00 83.56 83 ALA A C 1
ATOM 640 O O . ALA A 1 83 ? -1.121 18.042 1.387 1.00 83.56 83 ALA A O 1
ATOM 641 N N . ALA A 1 84 ? -1.471 17.631 -0.810 1.00 85.56 84 ALA A N 1
ATOM 642 C CA . ALA A 1 84 ? -2.878 17.276 -0.675 1.00 85.56 84 ALA A CA 1
ATOM 643 C C . ALA A 1 84 ? -3.083 16.068 0.253 1.00 85.56 84 ALA A C 1
ATOM 645 O O . ALA A 1 84 ? -3.940 16.112 1.136 1.00 85.56 84 ALA A O 1
ATOM 646 N N . ILE A 1 85 ? -2.263 15.018 0.113 1.00 83.56 85 ILE A N 1
ATOM 647 C CA . ILE A 1 85 ? -2.358 13.817 0.961 1.00 83.56 85 ILE A CA 1
ATOM 648 C C . ILE A 1 85 ? -2.070 14.168 2.426 1.00 83.56 85 ILE A C 1
ATOM 650 O O . ILE A 1 85 ? -2.840 13.815 3.319 1.00 83.56 85 ILE A O 1
ATOM 654 N N . VAL A 1 86 ? -0.969 14.870 2.701 1.00 84.94 86 VAL A N 1
ATOM 655 C CA . VAL A 1 86 ? -0.591 15.221 4.076 1.00 84.94 86 VAL A CA 1
ATOM 656 C C . VAL A 1 86 ? -1.631 16.144 4.704 1.00 84.94 86 VAL A C 1
ATOM 658 O O . VAL A 1 86 ? -2.005 15.917 5.853 1.00 84.94 86 VAL A O 1
ATOM 661 N N . ASP A 1 87 ? -2.139 17.135 3.970 1.00 87.56 87 ASP A N 1
ATOM 662 C CA . ASP A 1 87 ? -3.142 18.072 4.488 1.00 87.56 87 ASP A CA 1
ATOM 663 C C . ASP A 1 87 ? -4.487 17.399 4.759 1.00 87.56 87 ASP A C 1
ATOM 665 O O . ASP A 1 87 ? -5.108 17.678 5.786 1.00 87.56 87 ASP A O 1
ATOM 669 N N . GLN A 1 88 ? -4.892 16.452 3.908 1.00 85.56 88 GLN A N 1
ATOM 670 C CA . GLN A 1 88 ? -6.100 15.652 4.111 1.00 85.56 88 GLN A CA 1
ATOM 671 C C . GLN A 1 88 ? -6.069 14.885 5.441 1.00 85.56 88 GLN A C 1
ATOM 673 O O . GLN A 1 88 ? -7.095 14.766 6.112 1.00 85.56 88 GLN A O 1
ATOM 678 N N . PHE A 1 89 ? -4.899 14.381 5.843 1.00 84.25 89 PHE A N 1
ATOM 679 C CA . PHE A 1 89 ? -4.762 13.549 7.039 1.00 84.25 89 PHE A CA 1
ATOM 680 C C . PHE A 1 89 ? -4.140 14.265 8.246 1.00 84.25 89 PHE A C 1
ATOM 682 O O . PHE A 1 89 ? -4.117 13.691 9.333 1.00 84.25 89 PHE A O 1
ATOM 689 N N . ALA A 1 90 ? -3.672 15.510 8.116 1.00 84.56 90 ALA A N 1
ATOM 690 C CA . ALA A 1 90 ? -2.868 16.192 9.137 1.00 84.56 90 ALA A CA 1
ATOM 691 C C . ALA A 1 90 ? -3.516 16.230 10.534 1.00 84.56 90 ALA A C 1
ATOM 693 O O . ALA A 1 90 ? -2.840 15.971 11.534 1.00 84.56 90 ALA A O 1
ATOM 694 N N . SER A 1 91 ? -4.820 16.514 10.615 1.00 84.50 91 SER A N 1
ATOM 695 C CA . SER A 1 91 ? -5.556 16.565 11.889 1.00 84.50 91 SER A CA 1
ATOM 696 C C . SER A 1 91 ? -5.583 15.200 12.579 1.00 84.50 91 SER A C 1
ATOM 698 O O . SER A 1 91 ? -5.246 15.079 13.753 1.00 84.50 91 SER A O 1
ATOM 700 N N . ILE A 1 92 ? -5.884 14.151 11.818 1.00 84.25 92 ILE A N 1
ATOM 701 C CA . ILE A 1 92 ? -5.965 12.773 12.301 1.00 84.25 92 ILE A CA 1
ATOM 702 C C . ILE A 1 92 ? -4.587 12.249 12.719 1.00 84.25 92 ILE A C 1
ATOM 704 O O . ILE A 1 92 ? -4.458 11.615 13.765 1.00 84.25 92 ILE A O 1
ATOM 708 N N . LEU A 1 93 ? -3.554 12.507 11.913 1.00 85.12 93 LEU A N 1
ATOM 709 C CA . LEU A 1 93 ? -2.187 12.033 12.157 1.00 85.12 93 LEU A CA 1
ATOM 710 C C . LEU A 1 93 ? -1.536 12.696 13.377 1.00 85.12 93 LEU A C 1
ATOM 712 O O . LEU A 1 93 ? -0.553 12.179 13.901 1.00 85.12 93 LEU A O 1
ATOM 716 N N . THR A 1 94 ? -2.072 13.834 13.825 1.00 85.62 94 THR A N 1
ATOM 717 C CA . THR A 1 94 ? -1.626 14.502 15.056 1.00 85.62 94 THR A CA 1
ATOM 718 C C . THR A 1 94 ? -2.164 13.803 16.308 1.00 85.62 94 THR A C 1
ATOM 720 O O . THR A 1 94 ? -1.506 13.803 17.345 1.00 85.62 94 THR A O 1
ATOM 723 N N . GLU A 1 95 ? -3.346 13.191 16.220 1.00 86.81 95 GLU A N 1
ATOM 724 C CA . GLU A 1 95 ? -4.036 12.583 17.366 1.00 86.81 95 GLU A CA 1
ATOM 725 C C . GLU A 1 95 ? -3.853 11.066 17.450 1.00 86.81 95 GLU A C 1
ATOM 727 O O . GLU A 1 95 ? -3.960 10.484 18.531 1.00 86.81 95 GLU A O 1
ATOM 732 N N . LYS A 1 96 ? -3.611 10.405 16.314 1.00 88.00 96 LYS A N 1
ATOM 733 C CA . LYS A 1 96 ? -3.575 8.944 16.213 1.00 88.00 96 LYS A CA 1
ATOM 734 C C . LYS A 1 96 ? -2.214 8.428 15.787 1.00 88.00 96 LYS A C 1
ATOM 736 O O . LYS A 1 96 ? -1.534 9.010 14.947 1.00 88.00 96 LYS A O 1
ATOM 741 N N . ASN A 1 97 ? -1.876 7.251 16.304 1.00 92.19 97 ASN A N 1
ATOM 742 C CA . ASN A 1 97 ? -0.720 6.502 15.836 1.00 92.19 97 ASN A CA 1
ATOM 743 C C . ASN A 1 97 ? -0.918 6.087 14.377 1.00 92.19 97 ASN A C 1
ATOM 745 O O . ASN A 1 97 ? -1.979 5.590 13.992 1.00 92.19 97 ASN A O 1
ATOM 749 N N . PHE A 1 98 ? 0.133 6.248 13.582 1.00 94.81 98 PHE A N 1
ATOM 750 C CA . PHE A 1 98 ? 0.145 5.852 12.184 1.00 94.81 98 PHE A CA 1
ATOM 751 C C . PHE A 1 98 ? 1.537 5.385 11.766 1.00 94.81 98 PHE A C 1
ATOM 753 O O . PHE A 1 98 ? 2.539 5.619 12.443 1.00 94.81 98 PHE A O 1
ATOM 760 N N . THR A 1 99 ? 1.606 4.730 10.618 1.00 96.69 99 THR A N 1
ATOM 761 C CA . THR A 1 99 ? 2.849 4.518 9.883 1.00 96.69 99 THR A CA 1
ATOM 762 C C . THR A 1 99 ? 2.593 4.837 8.421 1.00 96.69 99 THR A C 1
ATOM 764 O O . THR A 1 99 ? 1.701 4.268 7.793 1.00 96.69 99 THR A O 1
ATOM 767 N N . ALA A 1 100 ? 3.355 5.790 7.900 1.00 95.88 100 ALA A N 1
ATOM 768 C CA . ALA A 1 100 ? 3.375 6.137 6.495 1.00 95.88 100 ALA A CA 1
ATOM 769 C C . ALA A 1 100 ? 4.504 5.376 5.795 1.00 95.88 100 ALA A C 1
ATOM 771 O O . ALA A 1 100 ? 5.622 5.316 6.309 1.00 95.88 100 ALA A O 1
ATOM 772 N N . TYR A 1 101 ? 4.202 4.818 4.630 1.00 95.81 101 TYR A N 1
ATOM 773 C CA . TYR A 1 101 ? 5.122 4.123 3.737 1.00 95.81 101 TYR A CA 1
ATOM 774 C C . TYR A 1 101 ? 5.208 4.925 2.453 1.00 95.81 101 TYR A C 1
ATOM 776 O O . TYR A 1 101 ? 4.181 5.366 1.948 1.00 95.81 101 TYR A O 1
ATOM 784 N N . TYR A 1 102 ? 6.409 5.111 1.933 1.00 93.50 102 TYR A N 1
ATOM 785 C CA . TYR A 1 102 ? 6.622 5.845 0.691 1.00 93.50 102 TYR A CA 1
ATOM 786 C C . TYR A 1 102 ? 7.949 5.436 0.064 1.00 93.50 102 TYR A C 1
ATOM 788 O O . TYR A 1 102 ? 8.825 4.900 0.751 1.00 93.50 102 TYR A O 1
ATOM 796 N N . ASP A 1 103 ? 8.105 5.655 -1.232 1.00 90.94 103 ASP A N 1
ATOM 797 C CA . ASP A 1 103 ? 9.374 5.472 -1.924 1.00 90.94 103 ASP A CA 1
ATOM 798 C C . ASP A 1 103 ? 10.139 6.796 -2.059 1.00 90.94 103 ASP A C 1
ATOM 800 O O . ASP A 1 103 ? 9.576 7.878 -1.912 1.00 90.94 103 ASP A O 1
ATOM 804 N N . ASP A 1 104 ? 11.446 6.718 -2.319 1.00 85.62 104 ASP A N 1
ATOM 805 C CA . ASP A 1 104 ? 12.294 7.911 -2.436 1.00 85.62 104 ASP A CA 1
ATOM 806 C C . ASP A 1 104 ? 11.869 8.836 -3.610 1.00 85.62 104 ASP A C 1
ATOM 808 O O . ASP A 1 104 ? 12.181 10.023 -3.557 1.00 85.62 104 ASP A O 1
ATOM 812 N N . ALA A 1 105 ? 11.170 8.327 -4.639 1.00 83.69 105 ALA A N 1
ATOM 813 C CA . ALA A 1 105 ? 10.696 9.103 -5.794 1.00 83.69 105 ALA A CA 1
ATOM 814 C C . ALA A 1 105 ? 9.234 9.579 -5.668 1.00 83.69 105 ALA A C 1
ATOM 816 O O . ALA A 1 105 ? 8.729 10.236 -6.575 1.00 83.69 105 ALA A O 1
ATOM 817 N N . MET A 1 106 ? 8.558 9.277 -4.552 1.00 87.88 106 MET A N 1
ATOM 818 C CA . MET A 1 106 ? 7.162 9.664 -4.293 1.00 87.88 106 MET A CA 1
ATOM 819 C C . MET A 1 106 ? 6.177 9.195 -5.375 1.00 87.88 106 MET A C 1
ATOM 821 O O . MET A 1 106 ? 5.159 9.843 -5.635 1.00 87.88 106 MET A O 1
ATOM 825 N N . HIS A 1 107 ? 6.456 8.049 -5.995 1.00 87.94 107 HIS A N 1
ATOM 826 C CA . HIS A 1 107 ? 5.529 7.387 -6.908 1.00 87.94 107 HIS A CA 1
ATOM 827 C C . HIS A 1 107 ? 4.402 6.675 -6.156 1.00 87.94 107 HIS A C 1
ATOM 829 O O . HIS A 1 107 ? 3.324 6.478 -6.708 1.00 87.94 107 HIS A O 1
ATOM 835 N N . CYS A 1 108 ? 4.621 6.276 -4.904 1.00 91.56 108 CYS A N 1
ATOM 836 C CA . CYS A 1 108 ? 3.627 5.602 -4.082 1.00 91.56 108 CYS A CA 1
ATOM 837 C C . CYS A 1 108 ? 3.733 6.052 -2.624 1.00 91.56 108 CYS A C 1
ATOM 839 O O . CYS A 1 108 ? 4.819 6.133 -2.048 1.00 91.56 108 CYS A O 1
ATOM 841 N N . MET A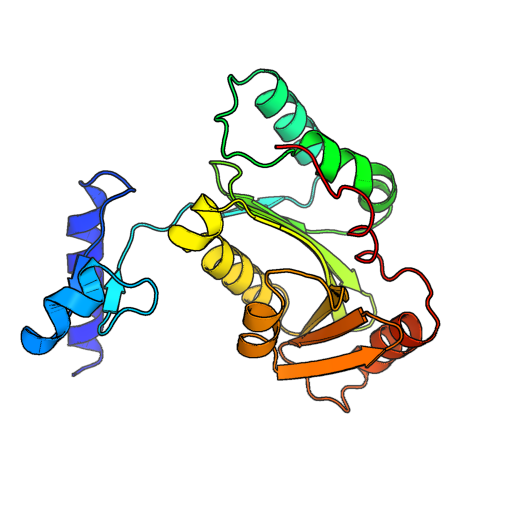 1 109 ? 2.582 6.306 -2.005 1.00 92.88 109 MET A N 1
ATOM 842 C CA . MET A 1 109 ? 2.473 6.613 -0.587 1.00 92.88 109 MET A CA 1
ATOM 843 C C . MET A 1 109 ? 1.277 5.885 0.015 1.00 92.88 109 MET A C 1
ATOM 845 O O . MET A 1 109 ? 0.180 5.879 -0.539 1.00 92.88 109 MET A O 1
ATOM 849 N N . ALA A 1 110 ? 1.477 5.313 1.195 1.00 94.94 110 ALA A N 1
ATOM 850 C CA . ALA A 1 110 ? 0.440 4.652 1.963 1.00 94.94 110 ALA A CA 1
ATOM 851 C C . ALA A 1 110 ? 0.464 5.120 3.415 1.00 94.94 110 ALA A C 1
ATOM 853 O O . ALA A 1 110 ? 1.530 5.349 3.982 1.00 94.94 110 ALA A O 1
ATOM 854 N N . ILE A 1 111 ? -0.703 5.217 4.042 1.00 94.75 111 ILE A N 1
ATOM 855 C CA . ILE A 1 111 ? -0.845 5.558 5.460 1.00 94.75 111 ILE A CA 1
ATOM 856 C C . ILE A 1 111 ? -1.657 4.461 6.127 1.00 94.75 111 ILE A C 1
ATOM 858 O O . ILE A 1 111 ? -2.818 4.241 5.780 1.00 94.75 111 ILE A O 1
ATOM 862 N N . VAL A 1 112 ? -1.050 3.804 7.111 1.00 95.81 112 VAL A N 1
ATOM 863 C CA . VAL A 1 112 ? -1.673 2.740 7.895 1.00 95.81 112 VAL A CA 1
ATOM 864 C C . VAL A 1 112 ? -1.879 3.211 9.325 1.00 95.81 112 VAL A C 1
ATOM 866 O O . VAL A 1 112 ? -0.979 3.783 9.939 1.00 95.81 112 VAL A O 1
ATOM 869 N N . MET A 1 113 ? -3.063 2.954 9.867 1.00 93.62 113 MET A N 1
ATOM 870 C CA . MET A 1 113 ? -3.431 3.293 11.237 1.00 93.62 113 MET A CA 1
ATOM 871 C C . MET A 1 113 ? -3.788 2.017 12.006 1.00 93.62 113 MET A C 1
ATOM 873 O O . MET A 1 113 ? -4.845 1.427 11.744 1.00 93.62 113 MET A O 1
ATOM 877 N N . PRO A 1 114 ? -2.946 1.567 12.953 1.00 92.50 114 PRO A N 1
ATOM 878 C CA . PRO A 1 114 ? -3.298 0.452 13.821 1.00 92.50 114 PRO A CA 1
ATOM 879 C C . PRO A 1 114 ? -4.546 0.785 14.648 1.00 92.50 114 PRO A C 1
ATOM 881 O O . PRO A 1 114 ? -4.753 1.931 15.047 1.00 92.50 114 PRO A O 1
ATOM 884 N N . GLN A 1 115 ? -5.380 -0.223 14.899 1.00 87.00 115 GLN A N 1
ATOM 885 C CA . GLN A 1 115 ? -6.530 -0.114 15.797 1.00 87.00 115 GLN A CA 1
ATOM 886 C C . GLN A 1 115 ? -6.279 -0.937 17.057 1.00 87.00 115 GLN A C 1
ATOM 888 O O . GLN A 1 115 ? -5.652 -1.996 16.994 1.00 87.00 115 GLN A O 1
ATOM 893 N N . ASP A 1 116 ? -6.859 -0.512 18.179 1.00 78.31 116 ASP A N 1
ATOM 894 C CA . ASP A 1 116 ? -6.734 -1.202 19.473 1.00 78.31 116 ASP A CA 1
ATOM 895 C C . ASP A 1 116 ? -7.234 -2.658 19.430 1.00 78.31 116 ASP A C 1
ATOM 897 O O . ASP A 1 116 ? -6.812 -3.505 20.209 1.00 78.31 116 ASP A O 1
ATOM 901 N N . GLN A 1 117 ? -8.140 -2.958 18.496 1.00 73.44 117 GLN A N 1
ATOM 902 C CA . GLN A 1 117 ? -8.785 -4.263 18.314 1.00 73.44 117 GLN A CA 1
ATOM 903 C C . GLN A 1 117 ? -7.990 -5.209 17.384 1.00 73.44 117 GLN A C 1
ATOM 905 O O . GLN A 1 117 ? -8.491 -6.269 17.014 1.00 73.44 117 GLN A O 1
ATOM 910 N N . GLY A 1 118 ? -6.769 -4.836 16.982 1.00 84.44 118 GLY A N 1
ATOM 911 C CA . GLY A 1 118 ? -5.813 -5.710 16.288 1.00 84.44 118 GLY A CA 1
ATOM 912 C C . GLY A 1 118 ? -5.833 -5.669 14.755 1.00 84.44 118 GLY A C 1
ATOM 913 O O . GLY A 1 118 ? -4.842 -6.050 14.140 1.00 84.44 118 GLY A O 1
ATOM 914 N N . THR A 1 119 ? -6.900 -5.170 14.124 1.00 92.31 119 THR A N 1
ATOM 915 C CA . THR A 1 119 ? -6.945 -4.961 12.663 1.00 92.31 119 THR A CA 1
ATOM 916 C C . THR A 1 119 ? -6.471 -3.556 12.322 1.00 92.31 119 THR A C 1
ATOM 918 O O . THR A 1 119 ? -7.112 -2.585 12.718 1.00 92.31 119 THR A O 1
ATOM 921 N N . ALA A 1 120 ? -5.380 -3.419 11.573 1.00 95.00 120 ALA A N 1
ATOM 922 C CA . ALA A 1 120 ? -4.947 -2.114 11.084 1.00 95.00 120 ALA A CA 1
ATOM 923 C C . ALA A 1 120 ? -5.820 -1.642 9.909 1.00 95.00 120 ALA A C 1
ATOM 925 O O . ALA A 1 120 ? -6.338 -2.450 9.139 1.00 95.00 120 ALA A O 1
ATOM 926 N N . ILE A 1 121 ? -5.972 -0.327 9.757 1.00 94.31 121 ILE A N 1
ATOM 927 C CA . ILE A 1 121 ? -6.698 0.282 8.639 1.00 94.31 121 ILE A CA 1
ATOM 928 C C . ILE A 1 121 ? -5.695 0.904 7.677 1.00 94.31 121 ILE A C 1
ATOM 930 O O . ILE A 1 121 ? -4.913 1.767 8.075 1.00 94.31 121 ILE A O 1
ATOM 934 N N . LEU A 1 122 ? -5.728 0.488 6.412 1.00 94.88 122 LEU A N 1
ATOM 935 C CA . LEU A 1 122 ? -5.013 1.169 5.337 1.00 94.88 122 LEU A CA 1
ATOM 936 C C . LEU A 1 122 ? -5.853 2.359 4.876 1.00 94.88 122 LEU A C 1
ATOM 938 O O . LEU A 1 122 ? -6.737 2.237 4.028 1.00 94.88 122 LEU A O 1
ATOM 942 N N . THR A 1 123 ? -5.574 3.501 5.488 1.00 90.75 123 THR A N 1
ATOM 943 C CA . THR A 1 123 ? -6.330 4.745 5.371 1.00 90.75 123 THR A CA 1
ATOM 944 C C . THR A 1 123 ? -6.109 5.412 4.019 1.00 90.75 123 THR A C 1
ATOM 946 O O . THR A 1 123 ? -7.059 5.689 3.297 1.00 90.75 123 THR A O 1
ATOM 949 N N . SER A 1 124 ? -4.851 5.597 3.627 1.00 89.44 124 SER A N 1
ATOM 950 C CA . SER A 1 124 ? -4.486 6.179 2.335 1.00 89.44 124 SER A CA 1
ATOM 951 C C . SER A 1 124 ? -3.594 5.224 1.569 1.00 89.44 124 SER A C 1
ATOM 953 O O . SER A 1 124 ? -2.769 4.540 2.173 1.00 89.44 124 SER A O 1
ATOM 955 N N . LEU A 1 125 ? -3.786 5.169 0.258 1.00 91.44 125 LEU A N 1
ATOM 956 C CA . LEU A 1 125 ? -2.946 4.427 -0.668 1.00 91.44 125 LEU A CA 1
ATOM 957 C C . LEU A 1 125 ? -3.059 5.124 -2.016 1.00 91.44 125 LEU A C 1
ATOM 959 O O . LEU A 1 125 ? -4.083 5.008 -2.689 1.00 91.44 125 LEU A O 1
ATOM 963 N N . SER A 1 126 ? -2.022 5.871 -2.351 1.00 90.44 126 SER A N 1
ATOM 964 C CA . SER A 1 126 ? -1.933 6.676 -3.558 1.00 90.44 126 SER A CA 1
ATOM 965 C C . SER A 1 126 ? -0.730 6.204 -4.353 1.00 90.44 126 SER A C 1
ATOM 967 O O . SER A 1 126 ? 0.315 5.888 -3.782 1.00 90.44 126 SER A O 1
ATOM 969 N N . THR A 1 127 ? -0.874 6.103 -5.667 1.00 90.69 127 THR A N 1
ATOM 970 C CA . THR A 1 127 ? 0.175 5.600 -6.555 1.00 90.69 127 THR A CA 1
ATOM 971 C C . THR A 1 127 ? 0.051 6.244 -7.926 1.00 90.69 127 THR A C 1
ATOM 973 O O . THR A 1 127 ? -1.057 6.417 -8.428 1.00 90.69 127 THR A O 1
ATOM 976 N N . THR A 1 128 ? 1.185 6.608 -8.517 1.00 89.94 128 THR A N 1
ATOM 977 C CA . THR A 1 128 ? 1.286 7.099 -9.893 1.00 89.94 128 THR A CA 1
ATOM 978 C C . THR A 1 128 ? 1.329 5.940 -10.885 1.00 89.94 128 THR A C 1
ATOM 980 O O . THR A 1 128 ? 1.545 4.785 -10.516 1.00 89.94 128 THR A O 1
ATOM 983 N N . LYS A 1 129 ? 1.170 6.221 -12.182 1.00 86.38 129 LYS A N 1
ATOM 984 C CA . LYS A 1 129 ? 1.264 5.169 -13.208 1.00 86.38 129 LYS A CA 1
ATOM 985 C C . LYS A 1 129 ? 2.639 4.503 -13.200 1.00 86.38 129 LYS A C 1
ATOM 987 O O . LYS A 1 129 ? 2.713 3.280 -13.299 1.00 86.38 129 LYS A O 1
ATOM 992 N N . SER A 1 130 ? 3.715 5.274 -13.019 1.00 85.94 130 SER A N 1
ATOM 993 C CA . SER A 1 130 ? 5.057 4.696 -12.872 1.00 85.94 130 SER A CA 1
ATOM 994 C C . SER A 1 130 ? 5.167 3.779 -11.658 1.00 85.94 130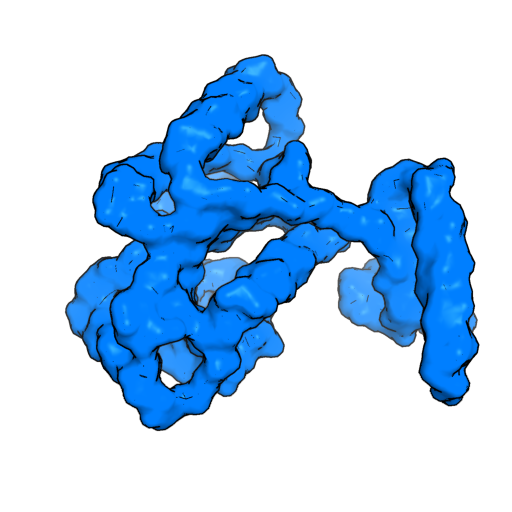 SER A C 1
ATOM 996 O O . SER A 1 130 ? 5.736 2.700 -11.793 1.00 85.94 130 SER A O 1
ATOM 998 N N . GLY A 1 131 ? 4.571 4.148 -10.517 1.00 87.31 131 GLY A N 1
ATOM 999 C CA . GLY A 1 131 ? 4.581 3.316 -9.309 1.00 87.31 131 GLY A CA 1
ATOM 1000 C C . GLY A 1 131 ? 3.878 1.960 -9.465 1.00 87.31 131 GLY A C 1
ATOM 1001 O O . GLY A 1 131 ? 4.242 1.000 -8.782 1.00 87.31 131 GLY A O 1
ATOM 1002 N N . TRP A 1 132 ? 2.904 1.863 -10.377 1.00 87.44 132 TRP A N 1
ATOM 1003 C CA . TRP A 1 132 ? 2.302 0.591 -10.791 1.00 87.44 132 TRP A CA 1
ATOM 1004 C C . TRP A 1 132 ? 3.228 -0.209 -11.718 1.00 87.44 132 TRP A C 1
ATOM 1006 O O . TRP A 1 132 ? 3.462 -1.393 -11.496 1.00 87.44 132 TRP A O 1
ATOM 1016 N N . LEU A 1 133 ? 3.792 0.429 -12.748 1.00 82.50 133 LEU A N 1
ATOM 1017 C CA . LEU A 1 133 ? 4.606 -0.247 -13.772 1.00 82.50 133 LEU A CA 1
ATOM 1018 C C . LEU A 1 133 ? 5.966 -0.744 -13.254 1.00 82.50 133 LEU A C 1
ATOM 1020 O O . LEU A 1 133 ? 6.519 -1.742 -13.740 1.00 82.50 133 LEU A O 1
ATOM 1024 N N . ASP A 1 134 ? 6.545 -0.032 -12.289 1.00 82.00 134 ASP A N 1
ATOM 1025 C CA . ASP A 1 134 ? 7.850 -0.362 -11.719 1.00 82.00 134 ASP A CA 1
ATOM 1026 C C . ASP A 1 134 ? 7.773 -1.341 -10.533 1.00 82.00 134 ASP A C 1
ATOM 1028 O O . ASP A 1 134 ? 8.808 -1.868 -10.112 1.00 82.00 134 ASP A O 1
ATOM 1032 N N . GLY A 1 135 ? 6.562 -1.660 -10.061 1.00 85.50 135 GLY A N 1
ATOM 1033 C CA . GLY A 1 135 ? 6.312 -2.582 -8.952 1.00 85.50 135 GLY A CA 1
ATOM 1034 C C . GLY A 1 135 ? 6.456 -1.955 -7.559 1.00 85.50 135 GLY A C 1
ATOM 1035 O O . GLY A 1 135 ? 6.566 -2.673 -6.557 1.00 85.50 135 GLY A O 1
ATOM 1036 N N . THR A 1 136 ? 6.522 -0.623 -7.460 1.00 89.50 136 THR A N 1
ATOM 1037 C CA . THR A 1 136 ? 6.617 0.086 -6.173 1.00 89.50 136 THR A CA 1
ATOM 1038 C C . THR A 1 136 ? 5.387 -0.158 -5.311 1.00 89.50 136 THR A C 1
ATOM 1040 O O . THR A 1 136 ? 5.522 -0.370 -4.102 1.00 89.50 136 THR A O 1
ATOM 1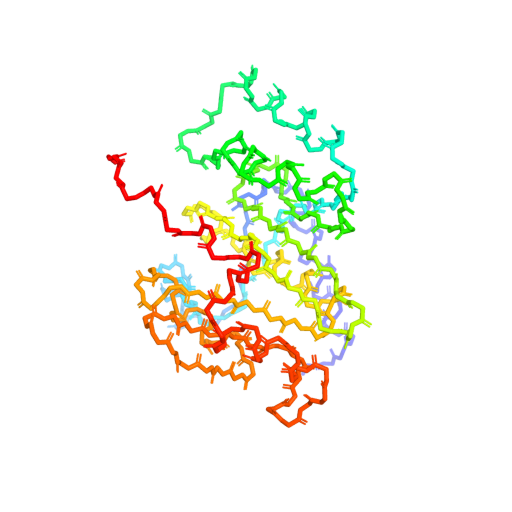043 N N . MET A 1 137 ? 4.207 -0.183 -5.929 1.00 91.81 137 MET A N 1
ATOM 1044 C CA . MET A 1 137 ? 2.935 -0.420 -5.254 1.00 91.81 137 MET A CA 1
ATOM 1045 C C . MET A 1 137 ? 2.904 -1.790 -4.556 1.00 91.81 137 MET A C 1
ATOM 1047 O O . MET A 1 137 ? 2.645 -1.880 -3.352 1.00 91.81 137 MET A O 1
ATOM 1051 N N . GLU A 1 138 ? 3.290 -2.856 -5.258 1.00 90.44 138 GLU A N 1
ATOM 1052 C CA . GLU A 1 138 ? 3.406 -4.216 -4.720 1.00 90.44 138 GLU A CA 1
ATOM 1053 C C . GLU A 1 138 ? 4.445 -4.296 -3.603 1.00 90.44 138 GLU A C 1
ATOM 1055 O O . GLU A 1 138 ? 4.232 -4.971 -2.590 1.00 90.44 138 GLU A O 1
ATOM 1060 N N . ASN A 1 139 ? 5.575 -3.605 -3.768 1.00 90.62 139 ASN A N 1
ATOM 1061 C CA . ASN A 1 139 ? 6.642 -3.588 -2.777 1.00 90.62 139 ASN A CA 1
ATOM 1062 C C . ASN A 1 139 ? 6.163 -2.922 -1.476 1.00 90.62 139 ASN A C 1
ATOM 1064 O O . ASN A 1 139 ? 6.318 -3.496 -0.391 1.00 90.62 139 ASN A O 1
ATOM 1068 N N . ILE A 1 140 ? 5.532 -1.742 -1.567 1.00 94.69 140 ILE A N 1
ATOM 1069 C CA . ILE A 1 140 ? 4.963 -1.039 -0.407 1.00 94.69 140 ILE A CA 1
ATOM 1070 C C . ILE A 1 140 ? 3.890 -1.895 0.251 1.00 94.69 140 ILE A C 1
ATOM 1072 O O . ILE A 1 140 ? 3.935 -2.098 1.466 1.00 94.69 140 ILE A O 1
ATOM 1076 N N . PHE A 1 141 ? 2.981 -2.470 -0.533 1.00 95.31 141 PHE A N 1
ATOM 1077 C CA . PHE A 1 141 ? 1.902 -3.285 0.006 1.00 95.31 141 PHE A CA 1
ATOM 1078 C C . PHE A 1 141 ? 2.406 -4.566 0.683 1.00 95.31 141 PHE A C 1
ATOM 1080 O O . PHE A 1 141 ? 1.929 -4.933 1.758 1.00 95.31 141 PHE A O 1
ATOM 1087 N N . THR A 1 142 ? 3.443 -5.200 0.133 1.00 93.19 142 THR A N 1
ATOM 1088 C CA . THR A 1 142 ? 4.141 -6.328 0.772 1.00 93.19 142 THR A CA 1
ATOM 1089 C C . THR A 1 142 ? 4.778 -5.906 2.096 1.00 93.19 142 THR A C 1
ATOM 1091 O O . THR A 1 142 ? 4.677 -6.618 3.098 1.00 93.19 142 THR A O 1
ATOM 1094 N N . GLY A 1 143 ? 5.408 -4.727 2.127 1.00 94.38 143 GLY A N 1
ATOM 1095 C CA . GLY A 1 143 ? 5.954 -4.135 3.346 1.00 94.38 143 GLY A CA 1
ATOM 1096 C C . GLY A 1 143 ? 4.886 -3.887 4.414 1.00 94.38 143 GLY A C 1
ATOM 1097 O O . GLY A 1 143 ? 5.127 -4.176 5.585 1.00 94.38 143 GLY A O 1
ATOM 1098 N N . ILE A 1 144 ? 3.704 -3.421 4.006 1.00 96.62 144 ILE A N 1
ATOM 1099 C CA . ILE A 1 144 ? 2.550 -3.200 4.885 1.00 96.62 144 ILE A CA 1
ATOM 1100 C C . ILE A 1 144 ? 2.028 -4.526 5.440 1.00 96.62 144 ILE A C 1
ATOM 1102 O O . ILE A 1 144 ? 1.927 -4.651 6.655 1.00 96.62 144 ILE A O 1
ATOM 1106 N N . LYS A 1 145 ? 1.758 -5.534 4.594 1.00 94.75 145 LYS A N 1
ATOM 1107 C CA . LYS A 1 145 ? 1.279 -6.860 5.042 1.00 94.75 145 LYS A CA 1
ATOM 1108 C C . LYS A 1 145 ? 2.248 -7.529 6.022 1.00 94.75 145 LYS A C 1
ATOM 1110 O O . LYS A 1 145 ? 1.830 -8.271 6.906 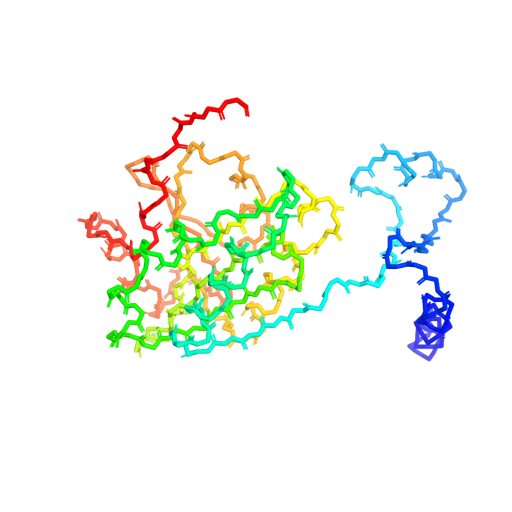1.00 94.75 145 LYS A O 1
ATOM 1115 N N . LYS A 1 146 ? 3.552 -7.274 5.873 1.00 94.81 146 LYS A N 1
ATOM 1116 C CA . LYS A 1 146 ? 4.577 -7.793 6.785 1.00 94.81 146 LYS A CA 1
ATOM 1117 C C . LYS A 1 146 ? 4.506 -7.150 8.172 1.00 94.81 146 LYS A C 1
ATOM 1119 O O . LYS A 1 146 ? 4.678 -7.852 9.165 1.00 94.81 146 LYS A O 1
ATOM 1124 N N . ASP A 1 147 ? 4.303 -5.839 8.235 1.00 95.69 147 ASP A N 1
ATOM 1125 C CA . ASP A 1 147 ? 4.241 -5.107 9.504 1.00 95.69 147 ASP A CA 1
ATOM 1126 C C . ASP A 1 147 ? 2.864 -5.233 10.176 1.00 95.69 147 ASP A C 1
ATOM 1128 O O . ASP A 1 147 ? 2.769 -5.248 11.402 1.00 95.69 147 ASP A O 1
ATOM 1132 N N . TYR A 1 148 ? 1.809 -5.362 9.369 1.00 95.31 148 TYR A N 1
ATOM 1133 C CA . TYR A 1 148 ? 0.418 -5.482 9.786 1.00 95.31 148 TYR A CA 1
ATOM 1134 C C . TYR A 1 148 ? -0.196 -6.756 9.197 1.00 95.31 148 TYR A C 1
ATOM 1136 O O . TYR A 1 148 ? -0.811 -6.703 8.129 1.00 95.31 148 TYR A O 1
ATOM 1144 N N . PRO A 1 149 ? -0.057 -7.900 9.894 1.00 92.81 149 PRO A N 1
ATOM 1145 C CA . PRO A 1 149 ? -0.588 -9.173 9.420 1.00 92.81 149 PRO A CA 1
ATOM 1146 C C . PRO A 1 149 ? -2.096 -9.136 9.185 1.00 92.81 149 PRO A C 1
ATOM 1148 O O . PRO A 1 149 ? -2.563 -9.753 8.243 1.00 92.81 149 PRO A O 1
ATOM 1151 N N . THR A 1 150 ? -2.839 -8.379 9.998 1.00 94.50 150 THR A N 1
ATOM 1152 C CA . THR A 1 150 ? -4.283 -8.181 9.840 1.00 94.50 150 THR A CA 1
ATOM 1153 C C . THR A 1 150 ? -4.562 -6.747 9.405 1.00 94.50 150 THR A C 1
ATOM 1155 O O . THR A 1 150 ? -4.299 -5.801 10.155 1.00 94.50 150 THR A O 1
ATOM 1158 N N . LEU A 1 151 ? -5.125 -6.580 8.210 1.00 95.44 151 LEU A N 1
ATOM 1159 C CA . LEU A 1 151 ? -5.352 -5.276 7.586 1.00 95.44 151 LEU A CA 1
ATOM 1160 C C . LEU A 1 151 ? -6.752 -5.207 6.973 1.00 95.44 151 LEU A C 1
ATOM 1162 O O . LEU A 1 151 ? -7.273 -6.209 6.488 1.00 95.44 151 LEU A O 1
ATOM 1166 N N . ALA A 1 152 ? -7.338 -4.014 6.938 1.00 95.25 152 ALA A N 1
ATOM 1167 C CA . ALA A 1 152 ? -8.553 -3.740 6.187 1.00 95.25 152 ALA A CA 1
ATOM 1168 C C . ALA A 1 152 ? -8.486 -2.395 5.451 1.00 95.25 152 ALA A C 1
ATOM 1170 O O . ALA A 1 152 ? -7.853 -1.444 5.920 1.00 95.25 152 ALA A O 1
ATOM 1171 N N . ARG A 1 153 ? -9.163 -2.306 4.304 1.00 94.25 153 ARG A N 1
ATOM 1172 C CA . ARG A 1 153 ? -9.293 -1.080 3.505 1.00 94.25 153 ARG A CA 1
ATOM 1173 C C . ARG A 1 153 ? -10.683 -0.992 2.893 1.00 94.25 153 ARG A C 1
ATOM 1175 O O . ARG A 1 153 ? -11.122 -1.936 2.247 1.00 94.25 153 ARG A O 1
ATOM 1182 N N . ALA A 1 154 ? -11.344 0.146 3.060 1.00 93.00 154 ALA A N 1
ATOM 1183 C CA . ALA A 1 154 ? -12.530 0.478 2.282 1.00 93.00 154 ALA A CA 1
ATOM 1184 C C . ALA A 1 154 ? -12.105 1.185 0.988 1.00 93.00 154 ALA A C 1
ATOM 1186 O O . ALA A 1 154 ? -11.243 2.061 1.015 1.00 93.00 154 ALA A O 1
ATOM 1187 N N . VAL A 1 155 ? -12.692 0.784 -0.134 1.00 91.81 155 VAL A N 1
ATOM 1188 C CA . VAL A 1 155 ? -12.425 1.320 -1.473 1.00 91.81 155 VAL A CA 1
ATOM 1189 C C . VAL A 1 155 ? -13.765 1.615 -2.149 1.00 91.81 155 VAL A C 1
ATOM 1191 O O . VAL A 1 155 ? -14.763 0.948 -1.882 1.00 91.81 155 VAL A O 1
ATOM 1194 N N . SER A 1 156 ? -13.819 2.631 -3.005 1.00 90.88 156 SER A N 1
ATOM 1195 C CA . SER A 1 156 ? -15.003 2.911 -3.825 1.00 90.88 156 SER A CA 1
ATOM 1196 C C . SER A 1 156 ? -15.209 1.807 -4.867 1.00 90.88 156 SER A C 1
ATOM 1198 O O . SER A 1 156 ? -14.248 1.365 -5.486 1.00 90.88 156 SER A O 1
ATOM 1200 N N . GLU A 1 157 ? -16.451 1.413 -5.156 1.00 91.75 157 GLU A N 1
ATOM 1201 C CA . GLU A 1 157 ? -16.749 0.495 -6.277 1.00 91.75 157 GLU A CA 1
ATOM 1202 C C . GLU A 1 157 ? -16.401 1.087 -7.654 1.00 91.75 157 GLU A C 1
ATOM 1204 O O . GLU A 1 157 ? -16.415 0.380 -8.657 1.00 91.75 157 GLU A O 1
ATOM 1209 N N . ARG A 1 158 ? -16.098 2.389 -7.712 1.00 91.31 158 ARG A N 1
ATOM 1210 C CA . ARG A 1 158 ? -15.686 3.103 -8.929 1.00 91.31 158 ARG A CA 1
ATOM 1211 C C . ARG A 1 158 ? -14.172 3.288 -9.044 1.00 91.31 158 ARG A C 1
ATOM 1213 O O . ARG A 1 158 ? -13.735 4.013 -9.931 1.00 91.31 158 ARG A O 1
ATOM 1220 N N . ASP A 1 159 ? -13.395 2.713 -8.130 1.00 87.56 159 ASP A N 1
ATOM 1221 C CA . ASP A 1 159 ? -11.935 2.789 -8.173 1.00 87.56 159 ASP A CA 1
ATOM 1222 C C . ASP A 1 159 ? -11.398 2.037 -9.402 1.00 87.56 159 ASP A C 1
ATOM 1224 O O . ASP A 1 159 ? -11.807 0.911 -9.685 1.00 87.56 159 ASP A O 1
ATOM 1228 N N . GLU A 1 160 ? -10.492 2.662 -10.151 1.00 87.19 160 GLU A N 1
ATOM 1229 C CA . GLU A 1 160 ? -9.912 2.073 -11.364 1.00 87.19 160 GLU A CA 1
ATOM 1230 C C . GLU A 1 160 ? -9.039 0.842 -11.068 1.00 87.19 160 GLU A C 1
ATOM 1232 O O . GLU A 1 160 ? -8.917 -0.050 -11.907 1.00 87.19 160 GLU A O 1
ATOM 1237 N N . ASN A 1 161 ? -8.499 0.747 -9.849 1.00 87.19 161 ASN A N 1
ATOM 1238 C CA . ASN A 1 161 ? -7.615 -0.328 -9.406 1.00 87.19 161 ASN A CA 1
ATOM 1239 C C . ASN A 1 161 ? -8.362 -1.396 -8.593 1.00 87.19 161 ASN A C 1
ATOM 1241 O O . ASN A 1 161 ? -7.742 -2.231 -7.930 1.00 87.19 161 ASN A O 1
ATOM 1245 N N . LEU A 1 162 ? -9.700 -1.403 -8.631 1.00 90.75 162 LEU A N 1
ATOM 1246 C CA . LEU A 1 162 ? -10.521 -2.306 -7.824 1.00 90.75 162 LEU A CA 1
ATOM 1247 C C . LEU A 1 162 ? -10.176 -3.786 -8.055 1.00 90.75 162 LEU A C 1
ATOM 1249 O O . LEU A 1 162 ? -10.102 -4.556 -7.098 1.00 90.75 162 LEU A O 1
ATOM 1253 N N . THR A 1 163 ? -9.905 -4.172 -9.307 1.00 92.69 163 THR A N 1
ATOM 1254 C CA . THR A 1 163 ? -9.490 -5.535 -9.679 1.00 92.69 163 THR A CA 1
ATOM 1255 C C . THR A 1 163 ? -8.235 -5.973 -8.932 1.00 92.69 163 THR A C 1
ATOM 1257 O O . THR A 1 163 ? -8.197 -7.082 -8.406 1.00 92.69 163 THR A O 1
ATOM 1260 N N . TRP A 1 164 ? -7.240 -5.092 -8.809 1.00 92.06 164 TRP A N 1
ATOM 1261 C CA . TRP A 1 164 ? -6.012 -5.406 -8.084 1.00 92.06 164 TRP A CA 1
ATOM 1262 C C . TRP A 1 164 ? -6.298 -5.671 -6.599 1.00 92.06 164 TRP A C 1
ATOM 1264 O O . TRP A 1 164 ? -5.786 -6.633 -6.034 1.00 92.06 164 TRP A O 1
ATOM 1274 N N . PHE A 1 165 ? -7.189 -4.905 -5.958 1.00 93.62 165 PHE A N 1
ATOM 1275 C CA . PHE A 1 165 ? -7.570 -5.187 -4.567 1.00 93.62 165 PHE A CA 1
ATOM 1276 C C . PHE A 1 165 ? -8.250 -6.553 -4.403 1.00 93.62 165 PHE A C 1
ATOM 1278 O O . PHE A 1 165 ? -7.973 -7.240 -3.419 1.00 93.62 165 PHE A O 1
ATOM 1285 N N . PHE A 1 166 ? -9.079 -6.978 -5.364 1.00 95.06 166 PHE A N 1
ATOM 1286 C CA . PHE A 1 166 ? -9.668 -8.322 -5.360 1.00 95.06 166 PHE A CA 1
ATOM 1287 C C . PHE A 1 166 ? -8.618 -9.428 -5.465 1.00 95.06 166 PHE A C 1
ATOM 1289 O O . PHE A 1 166 ? -8.731 -10.430 -4.766 1.00 95.06 166 PHE A O 1
ATOM 1296 N N . GLU A 1 167 ? -7.595 -9.249 -6.300 1.00 93.62 167 GLU A N 1
ATOM 1297 C CA . GLU A 1 167 ? -6.508 -10.225 -6.448 1.00 93.62 167 GLU A CA 1
ATOM 1298 C C . GLU A 1 167 ? -5.656 -10.348 -5.180 1.00 93.62 167 GLU A C 1
ATOM 1300 O O . GLU A 1 167 ? -5.096 -11.406 -4.896 1.00 93.62 167 GLU A O 1
ATOM 1305 N N . GLN A 1 168 ? -5.545 -9.260 -4.417 1.00 93.06 168 GLN A N 1
ATOM 1306 C CA . GLN A 1 168 ? -4.667 -9.191 -3.257 1.00 93.06 168 GLN A CA 1
ATOM 1307 C C . GLN A 1 168 ? -5.324 -9.556 -1.922 1.00 93.06 168 GLN A C 1
ATOM 1309 O O . GLN A 1 168 ? -4.585 -9.761 -0.948 1.00 93.06 168 GLN A O 1
ATOM 1314 N N . ALA A 1 169 ? -6.655 -9.527 -1.840 1.00 95.31 169 ALA A N 1
ATOM 1315 C CA . ALA A 1 169 ? -7.420 -9.674 -0.604 1.00 95.31 169 ALA A CA 1
ATOM 1316 C C . ALA A 1 169 ? -7.803 -11.125 -0.308 1.00 95.31 169 ALA A C 1
ATOM 1318 O O . ALA A 1 169 ? -8.034 -11.918 -1.214 1.00 95.31 169 ALA A O 1
ATOM 1319 N N . ASP A 1 170 ? -7.945 -11.446 0.980 1.00 95.62 170 ASP A N 1
ATOM 1320 C CA . ASP A 1 170 ? -8.464 -12.753 1.407 1.00 95.62 170 ASP A CA 1
ATOM 1321 C C . ASP A 1 170 ? -9.998 -12.797 1.351 1.00 95.62 170 ASP A C 1
ATOM 1323 O O . ASP A 1 170 ? -10.607 -13.864 1.276 1.00 95.62 170 ASP A O 1
ATOM 1327 N N . GLY A 1 171 ? -10.637 -11.626 1.363 1.00 95.12 171 GLY A N 1
ATOM 1328 C CA . GLY A 1 171 ? -12.052 -11.481 1.065 1.00 95.12 171 GLY A CA 1
ATOM 1329 C C . GLY A 1 171 ? -12.515 -10.030 1.066 1.00 95.12 171 GLY A C 1
ATOM 1330 O O . GLY A 1 171 ? -11.741 -9.095 1.300 1.00 95.12 171 GLY A O 1
ATOM 1331 N N . SER A 1 172 ? -13.798 -9.845 0.758 1.00 95.25 172 SER A N 1
ATOM 1332 C CA . SER A 1 172 ? -14.400 -8.523 0.606 1.00 95.25 172 SER A CA 1
ATOM 1333 C C . SER A 1 172 ? -15.868 -8.475 1.040 1.00 95.25 172 SER A C 1
ATOM 1335 O O . SER A 1 172 ? -16.568 -9.487 1.035 1.00 95.25 172 SER A O 1
ATOM 1337 N N . PHE A 1 173 ? -16.343 -7.279 1.397 1.00 93.94 173 PHE A N 1
ATOM 1338 C CA . PHE A 1 173 ? -17.753 -6.987 1.660 1.00 93.94 173 PHE A CA 1
ATOM 1339 C C . PHE A 1 173 ? -18.210 -5.772 0.859 1.00 93.94 173 PHE A C 1
ATOM 1341 O O . PHE A 1 173 ? -17.594 -4.712 0.933 1.00 93.94 173 PHE A O 1
ATOM 1348 N N . HIS A 1 174 ? -19.331 -5.901 0.158 1.00 93.44 174 HIS A N 1
ATOM 1349 C CA . HIS A 1 174 ? -19.916 -4.825 -0.637 1.00 93.44 174 HIS A CA 1
ATOM 1350 C C . HIS A 1 174 ? -21.035 -4.125 0.121 1.00 93.44 174 HIS A C 1
ATOM 1352 O O . HIS A 1 174 ? -21.945 -4.781 0.635 1.00 93.44 174 HIS A O 1
ATOM 1358 N N . GLN A 1 175 ? -20.998 -2.792 0.168 1.00 90.06 175 GLN A N 1
ATOM 1359 C CA . GLN A 1 175 ? -22.089 -2.003 0.722 1.00 90.06 175 GLN A CA 1
ATOM 1360 C C . GLN A 1 175 ? -22.085 -0.550 0.243 1.00 90.06 175 GLN A C 1
ATOM 1362 O O . GLN A 1 175 ? -21.094 0.164 0.380 1.00 90.06 175 GLN A O 1
ATOM 1367 N N . ASN A 1 176 ? -23.250 -0.074 -0.207 1.00 88.06 176 ASN A N 1
ATOM 1368 C CA . ASN A 1 176 ? -23.512 1.334 -0.529 1.00 88.06 176 ASN A CA 1
ATOM 1369 C C . ASN A 1 176 ? -22.468 1.957 -1.479 1.00 88.06 176 ASN A C 1
ATOM 1371 O O . ASN A 1 176 ? -21.977 3.054 -1.218 1.00 88.06 176 ASN A O 1
ATOM 1375 N N . GLY A 1 177 ? -22.103 1.259 -2.559 1.00 88.88 177 GLY A N 1
ATOM 1376 C CA . GLY A 1 177 ? -21.131 1.769 -3.534 1.00 88.88 177 GLY A CA 1
ATOM 1377 C C . GLY A 1 177 ? -19.671 1.695 -3.077 1.00 88.88 177 GLY A C 1
ATOM 1378 O O . GLY A 1 177 ? -18.809 2.332 -3.682 1.00 88.88 177 GLY A O 1
ATOM 1379 N N . ARG A 1 178 ? -19.384 0.960 -1.997 1.00 92.44 178 ARG A N 1
ATOM 1380 C CA . ARG A 1 178 ? -18.040 0.752 -1.447 1.00 92.44 178 ARG A CA 1
ATOM 1381 C C . ARG A 1 178 ? -17.783 -0.732 -1.216 1.00 92.44 178 ARG A C 1
ATOM 1383 O O . ARG A 1 178 ? -18.706 -1.494 -0.931 1.00 92.44 178 ARG A O 1
ATOM 1390 N N . VAL A 1 179 ? -16.513 -1.110 -1.260 1.00 94.69 179 VAL A N 1
ATOM 1391 C CA . VAL A 1 179 ? -16.019 -2.461 -0.997 1.00 94.69 179 VAL A CA 1
ATOM 1392 C C . VAL A 1 179 ? -15.017 -2.410 0.151 1.00 94.69 179 VAL A C 1
ATOM 1394 O O . VAL A 1 179 ? -14.028 -1.685 0.088 1.00 94.69 179 VAL A O 1
ATOM 1397 N N . LEU A 1 180 ? -15.269 -3.169 1.214 1.00 95.00 180 LEU A N 1
ATOM 1398 C CA . LEU A 1 180 ? -14.319 -3.394 2.299 1.00 95.00 180 LEU A CA 1
ATOM 1399 C C . LEU A 1 180 ? -13.497 -4.640 1.990 1.00 95.00 180 LEU A C 1
ATOM 1401 O O . LEU A 1 180 ? -14.037 -5.740 2.034 1.00 95.00 180 LEU A O 1
ATOM 1405 N N . PHE A 1 181 ? -12.205 -4.475 1.746 1.00 95.88 181 PHE A N 1
ATOM 1406 C CA . PHE A 1 181 ? -11.242 -5.564 1.613 1.00 95.88 181 PHE A CA 1
ATOM 1407 C C . PHE A 1 181 ? -10.562 -5.855 2.949 1.00 95.88 181 PHE A C 1
ATOM 1409 O O . PHE A 1 181 ? -10.258 -4.927 3.706 1.00 95.88 181 PHE A O 1
ATOM 1416 N N . TYR A 1 182 ? -10.286 -7.130 3.220 1.00 95.06 182 TYR A N 1
ATOM 1417 C CA . TYR A 1 182 ? -9.500 -7.559 4.376 1.00 95.06 182 TYR A CA 1
ATOM 1418 C C . TYR A 1 182 ? -8.379 -8.532 3.991 1.00 95.06 182 TYR A C 1
ATOM 1420 O O . TYR A 1 182 ? -8.461 -9.251 2.994 1.00 95.06 182 TYR A O 1
ATOM 1428 N N . PHE A 1 183 ? -7.319 -8.518 4.800 1.00 95.06 183 PHE A N 1
ATOM 1429 C CA . PHE A 1 183 ? -6.069 -9.242 4.570 1.00 95.06 183 PHE A CA 1
ATOM 1430 C C . PHE A 1 183 ? -5.557 -9.864 5.876 1.00 95.06 183 PHE A C 1
ATOM 1432 O O . PHE A 1 183 ? -5.702 -9.268 6.947 1.00 95.06 183 PHE A O 1
ATOM 1439 N N . GLY A 1 184 ? -4.961 -11.049 5.761 1.00 92.31 184 GLY A N 1
ATOM 1440 C CA . GLY A 1 184 ? -4.450 -11.912 6.825 1.00 92.31 184 GLY A CA 1
ATOM 1441 C C . GLY A 1 184 ? -5.460 -12.218 7.926 1.00 92.31 184 GLY A C 1
ATOM 1442 O O . GLY A 1 184 ? -5.098 -12.395 9.089 1.00 92.31 184 GLY A O 1
ATOM 1443 N N . SER A 1 185 ? -6.742 -12.278 7.568 1.00 89.56 185 SER A N 1
ATOM 1444 C CA . SER A 1 185 ? -7.826 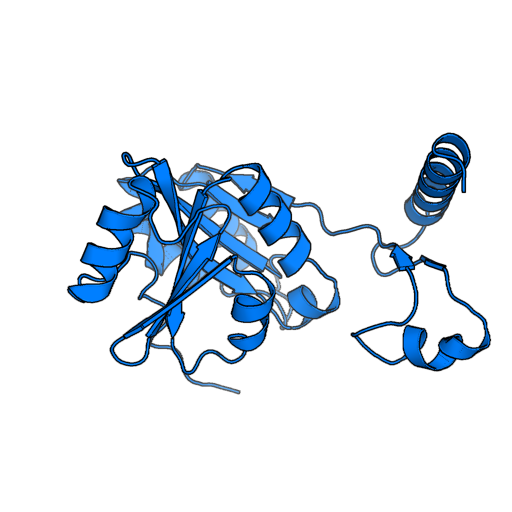-12.613 8.487 1.00 89.56 185 SER A CA 1
ATOM 1445 C C . SER A 1 185 ? -8.902 -13.439 7.804 1.00 89.56 185 SER A C 1
ATOM 1447 O O . SER A 1 185 ? -9.105 -13.335 6.600 1.00 89.56 185 SER A O 1
ATOM 1449 N N . ASP A 1 186 ? -9.630 -14.208 8.607 1.00 89.00 186 ASP A N 1
ATOM 1450 C CA . ASP A 1 186 ? -10.847 -14.885 8.173 1.00 89.00 186 ASP A CA 1
ATOM 1451 C C . ASP A 1 186 ? -12.081 -13.985 8.345 1.00 89.00 186 ASP A C 1
ATOM 1453 O O . ASP A 1 186 ? -12.119 -13.114 9.219 1.00 89.00 186 ASP A O 1
ATOM 1457 N N . MET A 1 187 ? -13.127 -14.253 7.562 1.00 83.25 187 MET A N 1
ATOM 1458 C CA . MET A 1 187 ? -14.414 -13.557 7.621 1.00 83.25 187 MET A CA 1
ATOM 1459 C C . MET A 1 187 ? -15.017 -13.538 9.039 1.00 83.25 187 MET A C 1
ATOM 1461 O O . MET A 1 187 ? -15.650 -12.557 9.432 1.00 83.25 187 MET A O 1
ATOM 1465 N N . HIS A 1 188 ? -14.816 -14.601 9.826 1.00 84.69 188 HIS A N 1
ATOM 1466 C CA . HIS A 1 188 ? -15.356 -14.731 11.182 1.00 84.69 188 HIS A CA 1
ATOM 1467 C C . HIS A 1 188 ? -14.433 -14.175 12.278 1.00 84.69 188 HIS A C 1
ATOM 1469 O O . HIS A 1 188 ? -14.724 -14.319 13.469 1.00 84.69 188 HIS A O 1
ATOM 1475 N N . SER A 1 189 ? -13.325 -13.530 11.905 1.00 87.69 189 SER A N 1
ATOM 1476 C CA . SER A 1 189 ? -12.364 -12.968 12.851 1.00 87.69 189 SER A CA 1
ATOM 1477 C C . SER A 1 189 ? -13.003 -11.913 13.760 1.00 87.69 189 SER A C 1
ATOM 1479 O O . SER A 1 189 ? -13.572 -10.914 13.309 1.00 87.69 189 SER A O 1
ATOM 1481 N N . VAL A 1 190 ? -12.847 -12.093 15.075 1.00 87.00 190 VAL A N 1
ATOM 1482 C CA . VAL A 1 190 ? -13.332 -11.135 16.086 1.00 87.00 190 VAL A CA 1
ATOM 1483 C C . VAL A 1 190 ? -12.689 -9.758 15.889 1.00 87.00 190 VAL A C 1
ATOM 1485 O O . VAL A 1 190 ? -13.359 -8.743 16.074 1.00 87.00 190 VAL A O 1
ATOM 1488 N N . ALA A 1 191 ? -11.433 -9.715 15.429 1.00 87.31 191 ALA A N 1
ATOM 1489 C CA . ALA A 1 191 ? -10.697 -8.479 15.165 1.00 87.31 191 ALA A CA 1
ATOM 1490 C C . ALA A 1 191 ? -11.276 -7.663 13.990 1.00 87.31 191 ALA A C 1
ATOM 1492 O O . ALA A 1 191 ? -11.099 -6.443 13.942 1.00 87.31 191 ALA A O 1
ATOM 1493 N N . LEU A 1 192 ? -11.979 -8.303 13.046 1.00 89.38 192 LEU A N 1
ATOM 1494 C CA . LEU A 1 192 ? -12.634 -7.637 11.911 1.00 89.38 192 LEU A CA 1
ATOM 1495 C C . LEU A 1 192 ? -14.024 -7.095 12.259 1.00 89.38 192 LEU A C 1
ATOM 1497 O O . LEU A 1 192 ? -14.485 -6.145 11.627 1.00 89.38 192 LEU A O 1
ATOM 1501 N N . SER A 1 193 ? -14.689 -7.651 13.277 1.00 89.62 193 SER A N 1
ATOM 1502 C CA . SER A 1 193 ? -16.067 -7.285 13.640 1.00 89.62 193 SER A CA 1
ATOM 1503 C C . SER A 1 193 ? -16.270 -5.776 13.877 1.00 89.62 193 SER A C 1
ATOM 1505 O O . SER A 1 193 ? -17.236 -5.223 13.340 1.00 89.62 193 SER A O 1
ATOM 1507 N N . PRO A 1 194 ? -15.389 -5.058 14.609 1.00 88.69 194 PRO A N 1
ATOM 1508 C CA . PRO A 1 194 ? -15.524 -3.612 14.788 1.00 88.69 194 PRO A CA 1
ATOM 1509 C C . PRO A 1 194 ? -15.363 -2.836 13.477 1.00 88.69 194 PRO A C 1
ATOM 1511 O O . PRO A 1 194 ? -16.100 -1.881 13.232 1.00 88.69 194 PRO A O 1
ATOM 1514 N N . VAL A 1 195 ? -14.431 -3.264 12.619 1.00 90.19 195 VAL A N 1
ATOM 1515 C CA . VAL A 1 195 ? -14.165 -2.632 11.319 1.00 90.19 195 VAL A CA 1
ATOM 1516 C C . VAL A 1 195 ? -15.368 -2.791 10.399 1.00 90.19 195 VAL A C 1
ATOM 1518 O O . VAL A 1 195 ? -15.851 -1.803 9.848 1.00 90.19 195 VAL A O 1
ATOM 1521 N N . TYR A 1 196 ? -15.909 -4.007 10.310 1.00 90.00 196 TYR A N 1
ATOM 1522 C CA . TYR A 1 196 ? -17.117 -4.296 9.548 1.00 90.00 196 TYR A CA 1
ATOM 1523 C C . TYR A 1 196 ? -18.308 -3.468 10.046 1.00 90.00 196 TYR A C 1
ATOM 1525 O O . TYR A 1 196 ? -18.961 -2.793 9.257 1.00 90.00 196 TYR A O 1
ATOM 1533 N N . LYS A 1 197 ? -18.563 -3.422 11.361 1.00 89.88 197 LYS A N 1
ATOM 1534 C CA . LYS A 1 197 ? -19.661 -2.610 11.922 1.00 89.88 197 LYS A CA 1
ATOM 1535 C C . LYS A 1 197 ? -19.518 -1.125 11.585 1.00 89.88 197 LYS A C 1
ATOM 1537 O O . LYS A 1 197 ? -20.509 -0.487 11.231 1.00 89.88 197 LYS A O 1
ATOM 1542 N N . ASN A 1 198 ? -18.302 -0.583 11.667 1.00 88.00 198 ASN A N 1
ATOM 1543 C CA . ASN A 1 198 ? -18.033 0.803 11.286 1.00 88.00 198 ASN A CA 1
ATOM 1544 C C . ASN A 1 198 ? -18.315 1.030 9.794 1.00 88.00 198 ASN A C 1
ATOM 1546 O O . ASN A 1 198 ? -19.063 1.951 9.466 1.00 88.00 198 ASN A O 1
ATOM 1550 N N . PHE A 1 199 ? -17.822 0.146 8.922 1.00 88.81 199 PHE A N 1
ATOM 1551 C CA . PHE A 1 199 ? -18.074 0.186 7.479 1.00 88.81 199 PHE A CA 1
ATOM 1552 C C . PHE A 1 199 ? -19.576 0.179 7.147 1.00 88.81 199 PHE A C 1
ATOM 1554 O O . PHE A 1 199 ? -20.057 1.063 6.431 1.00 88.81 199 PHE A O 1
ATOM 1561 N N . VAL A 1 200 ? -20.325 -0.749 7.752 1.00 88.75 200 VAL A N 1
ATOM 1562 C CA . VAL A 1 200 ? -21.777 -0.903 7.567 1.00 88.75 200 VAL A CA 1
ATOM 1563 C C . VAL A 1 200 ? -22.548 0.321 8.038 1.00 88.75 200 VAL A C 1
ATOM 1565 O O . VAL A 1 200 ? -23.495 0.751 7.383 1.00 88.75 200 VAL A O 1
ATOM 1568 N N . SER A 1 201 ? -22.140 0.902 9.167 1.00 85.56 201 SER A N 1
ATOM 1569 C CA . SER A 1 201 ? -22.804 2.073 9.745 1.00 85.56 201 SER A CA 1
ATOM 1570 C C . SER A 1 201 ? -22.622 3.356 8.929 1.00 85.56 201 SER A C 1
ATOM 1572 O O . SER A 1 201 ? -23.228 4.371 9.263 1.00 85.56 201 SER A O 1
ATOM 1574 N N . GLY A 1 202 ? -21.767 3.345 7.900 1.00 70.81 202 GLY A N 1
ATOM 1575 C CA . GLY A 1 202 ? -21.454 4.542 7.121 1.00 70.81 202 GLY A CA 1
ATOM 1576 C C . GLY A 1 202 ? -20.703 5.609 7.916 1.00 70.81 202 GLY A C 1
ATOM 1577 O O . GLY A 1 202 ? -20.469 6.694 7.391 1.00 70.81 202 GLY A O 1
ATOM 1578 N N . ARG A 1 203 ? -20.294 5.321 9.164 1.00 63.38 203 ARG A N 1
ATOM 1579 C CA . ARG A 1 203 ? -19.288 6.132 9.849 1.00 63.38 203 ARG A CA 1
ATOM 1580 C C . ARG A 1 203 ? -18.073 6.117 8.952 1.00 63.38 203 ARG A C 1
ATOM 1582 O O . ARG A 1 203 ? -17.589 5.022 8.672 1.00 63.38 203 ARG A O 1
ATOM 1589 N N . ALA A 1 204 ? -17.655 7.303 8.505 1.00 52.50 204 ALA A N 1
ATOM 1590 C CA . ALA A 1 204 ? -16.478 7.480 7.675 1.00 52.50 204 ALA A CA 1
ATOM 1591 C C . ALA A 1 204 ? -15.369 6.607 8.262 1.00 52.50 204 ALA A C 1
ATOM 1593 O O . ALA A 1 204 ? -14.824 6.887 9.335 1.00 52.50 204 ALA A O 1
ATOM 1594 N N . SER A 1 205 ? -15.118 5.474 7.612 1.00 52.22 205 SER A N 1
ATOM 1595 C CA . SER A 1 205 ? -13.907 4.732 7.880 1.00 52.22 205 SER A CA 1
ATOM 1596 C C . SER A 1 205 ? -12.808 5.719 7.526 1.00 52.22 205 SER A C 1
ATOM 1598 O O . SER A 1 205 ? -12.962 6.476 6.571 1.00 52.22 205 SER A O 1
ATOM 1600 N N . LEU A 1 206 ? -11.742 5.816 8.316 1.00 51.62 206 LEU A N 1
ATOM 1601 C CA . LEU A 1 206 ? -10.765 6.888 8.117 1.00 51.62 206 LEU A CA 1
ATOM 1602 C C . LEU A 1 206 ? -10.182 6.929 6.678 1.00 51.62 206 LEU A C 1
ATOM 1604 O O . LEU A 1 206 ? -9.567 7.926 6.333 1.00 51.62 206 LEU A O 1
ATOM 1608 N N . GLY A 1 207 ? -10.396 5.898 5.845 1.00 44.62 207 GLY A N 1
ATOM 1609 C CA . GLY A 1 207 ? -10.065 5.859 4.415 1.00 44.62 207 GLY A CA 1
ATOM 1610 C C . GLY A 1 207 ? -11.179 6.235 3.418 1.00 44.62 207 GLY A C 1
ATOM 1611 O O . GLY A 1 207 ? -10.970 6.074 2.222 1.00 44.62 207 GLY A O 1
ATOM 1612 N N . ASP A 1 208 ? -12.344 6.738 3.849 1.00 43.28 208 ASP A N 1
ATOM 1613 C CA . ASP A 1 208 ? -13.417 7.217 2.947 1.00 43.28 208 ASP A CA 1
ATOM 1614 C C . ASP A 1 208 ? -13.075 8.539 2.232 1.00 43.28 208 ASP A C 1
ATOM 1616 O O . ASP A 1 208 ? -13.841 9.016 1.397 1.00 43.28 208 ASP A O 1
ATOM 1620 N N . SER A 1 209 ? -11.918 9.140 2.511 1.00 45.94 209 SER A N 1
ATOM 1621 C CA . SER A 1 209 ? -11.508 10.423 1.936 1.00 45.94 209 SER A CA 1
ATOM 1622 C C . SER A 1 209 ? -11.072 10.349 0.460 1.00 45.94 209 SER A C 1
ATOM 1624 O O . SER A 1 209 ? -10.575 11.331 -0.082 1.00 45.94 209 SER A O 1
ATOM 1626 N N . ASN A 1 210 ? -11.312 9.224 -0.223 1.00 39.06 210 ASN A N 1
ATOM 1627 C CA . ASN A 1 210 ? -11.056 9.052 -1.658 1.00 39.06 210 ASN A CA 1
ATOM 1628 C C . ASN A 1 210 ? -12.217 9.505 -2.568 1.00 39.06 210 ASN A C 1
ATOM 1630 O O . ASN A 1 210 ? -12.311 9.094 -3.723 1.00 39.06 210 ASN A O 1
ATOM 1634 N N . LEU A 1 211 ? -13.115 10.356 -2.075 1.00 35.97 211 LEU A N 1
ATOM 1635 C CA . LEU A 1 211 ? -14.226 10.899 -2.853 1.00 35.97 211 LEU A CA 1
ATOM 1636 C C . LEU A 1 211 ? -14.223 12.425 -2.771 1.00 35.97 211 LEU A C 1
ATOM 1638 O O . LEU A 1 211 ? -14.998 12.988 -2.012 1.00 35.97 211 LEU A O 1
ATOM 1642 N N . GLU A 1 212 ? -13.313 13.056 -3.520 1.00 30.17 212 GLU A N 1
ATOM 1643 C CA . GLU A 1 212 ? -13.532 14.294 -4.298 1.00 30.17 212 GLU A CA 1
ATOM 1644 C C . GLU A 1 212 ? -12.203 14.839 -4.862 1.00 30.17 212 GLU A C 1
ATOM 1646 O O . GLU A 1 212 ? -11.646 15.817 -4.378 1.00 30.17 212 GLU A O 1
ATOM 1651 N N . SER A 1 213 ? -11.698 14.222 -5.932 1.00 28.02 213 SER A N 1
ATOM 1652 C CA . SER A 1 213 ? -10.922 14.936 -6.964 1.00 28.02 213 SER A CA 1
ATOM 1653 C C . SER A 1 213 ? -10.931 14.154 -8.279 1.00 28.02 213 SER A C 1
ATOM 1655 O O . SER A 1 213 ? -9.918 13.729 -8.826 1.00 28.02 213 SER A O 1
ATOM 1657 N N . GLY A 1 214 ? -12.136 13.969 -8.818 1.00 27.59 214 GLY A N 1
ATOM 1658 C CA . GLY A 1 214 ? -12.278 13.724 -10.244 1.00 27.59 214 GLY A CA 1
ATOM 1659 C C . GLY A 1 214 ? -11.920 14.995 -11.013 1.00 27.59 214 GLY A C 1
ATOM 1660 O O . GLY A 1 214 ? -12.674 15.962 -10.970 1.00 27.59 214 GLY A O 1
ATOM 1661 N N . GLY A 1 215 ? -10.810 14.938 -11.750 1.00 25.84 215 GLY A N 1
ATOM 1662 C CA . GLY A 1 215 ? -10.574 15.723 -12.960 1.00 25.84 215 GLY A CA 1
ATOM 1663 C C . GLY A 1 215 ? -9.697 16.962 -12.801 1.00 25.84 215 GLY A C 1
ATOM 1664 O O . GLY A 1 215 ? -10.153 17.972 -12.289 1.00 25.84 215 GLY A O 1
ATOM 1665 N N . THR A 1 216 ? -8.499 16.918 -13.389 1.00 25.08 216 THR A N 1
ATOM 1666 C CA . THR A 1 216 ? -8.229 17.618 -14.660 1.00 25.08 216 THR A CA 1
ATOM 1667 C C . THR A 1 216 ? -6.952 17.087 -15.323 1.00 25.08 216 THR A C 1
ATOM 1669 O O . THR A 1 216 ? -5.909 17.094 -14.681 1.00 25.08 216 THR A O 1
ATOM 1672 N N . ALA A 1 217 ? -7.096 16.763 -16.618 1.00 27.27 217 ALA A N 1
ATOM 1673 C CA . ALA A 1 217 ? -6.091 16.568 -17.678 1.00 27.27 217 ALA A CA 1
ATOM 1674 C C . ALA A 1 217 ? -5.161 15.342 -17.608 1.00 27.27 217 ALA A C 1
ATOM 1676 O O . ALA A 1 217 ? -4.229 15.319 -16.783 1.00 27.27 217 ALA A O 1
#

pLDDT: mean 83.93, std 14.35, range [25.08, 96.69]